Protein AF-A0A838IB48-F1 (afdb_monomer_lite)

Structure (mmCIF, N/CA/C/O backbone):
data_AF-A0A838IB48-F1
#
_entry.id   AF-A0A838IB48-F1
#
loop_
_atom_site.group_PDB
_atom_site.id
_atom_site.type_symbol
_atom_site.label_atom_id
_atom_site.label_alt_id
_atom_site.label_comp_id
_atom_site.label_asym_id
_atom_site.label_entity_id
_atom_site.label_seq_id
_atom_site.pdbx_PDB_ins_code
_atom_site.Cartn_x
_atom_site.Cartn_y
_atom_site.Cartn_z
_atom_site.occupancy
_atom_site.B_iso_or_equiv
_atom_site.auth_seq_id
_atom_site.auth_comp_id
_atom_site.auth_asym_id
_atom_site.auth_atom_id
_atom_site.pdbx_PDB_model_num
ATOM 1 N N . MET A 1 1 ? 1.972 15.910 -1.941 1.00 54.00 1 MET A N 1
ATOM 2 C CA . MET A 1 1 ? 2.576 15.110 -3.023 1.00 54.00 1 MET A CA 1
ATOM 3 C C . MET A 1 1 ? 2.654 15.831 -4.366 1.00 54.00 1 MET A C 1
ATOM 5 O O . MET A 1 1 ? 1.633 16.168 -4.960 1.00 54.00 1 MET A O 1
ATOM 9 N N . ASP A 1 2 ? 3.873 16.059 -4.865 1.00 52.66 2 ASP A N 1
ATOM 10 C CA . ASP A 1 2 ? 4.133 16.500 -6.245 1.00 52.66 2 ASP A CA 1
ATOM 11 C C . ASP A 1 2 ? 4.561 15.293 -7.092 1.00 52.66 2 ASP A C 1
ATOM 13 O O . ASP A 1 2 ? 5.701 14.836 -7.011 1.00 52.66 2 ASP A O 1
ATOM 17 N N . LEU A 1 3 ? 3.644 14.775 -7.915 1.00 49.72 3 LEU A N 1
ATOM 18 C CA . LEU A 1 3 ? 3.874 13.612 -8.783 1.00 49.72 3 LEU A CA 1
ATOM 19 C C . LEU A 1 3 ? 5.035 13.805 -9.771 1.00 49.72 3 LEU A C 1
ATOM 21 O O . LEU A 1 3 ? 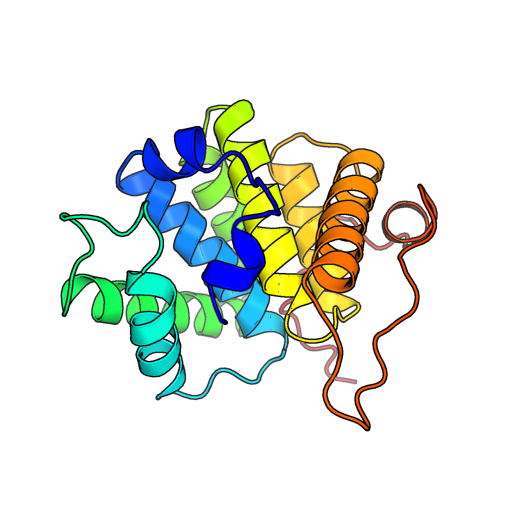5.614 12.823 -10.232 1.00 49.72 3 LEU A O 1
ATOM 25 N N . ASN A 1 4 ? 5.421 15.048 -10.086 1.00 46.03 4 ASN A N 1
ATOM 26 C CA . ASN A 1 4 ? 6.575 15.295 -10.951 1.00 46.03 4 ASN A CA 1
ATOM 27 C C . ASN A 1 4 ? 7.898 14.911 -10.277 1.00 46.03 4 ASN A C 1
ATOM 29 O O . ASN A 1 4 ? 8.831 14.528 -10.980 1.00 46.03 4 ASN A O 1
ATOM 33 N N . LYS A 1 5 ? 7.968 14.944 -8.939 1.00 50.12 5 LYS A N 1
ATOM 34 C CA . LYS A 1 5 ? 9.125 14.455 -8.167 1.00 50.12 5 LYS A CA 1
ATOM 35 C C . LYS A 1 5 ? 9.209 12.927 -8.152 1.00 50.12 5 LYS A C 1
ATOM 37 O O . LYS A 1 5 ? 10.293 12.380 -8.004 1.00 50.12 5 LYS A O 1
ATOM 42 N N . LEU A 1 6 ? 8.080 12.248 -8.367 1.00 49.59 6 LEU A N 1
ATOM 43 C CA . LEU A 1 6 ? 7.980 10.788 -8.419 1.00 49.59 6 LEU A CA 1
ATOM 44 C C . LEU A 1 6 ? 8.228 10.213 -9.822 1.00 49.59 6 LEU A C 1
ATOM 46 O O . LEU A 1 6 ? 8.334 9.006 -9.968 1.00 49.59 6 LEU A O 1
ATOM 50 N N . ARG A 1 7 ? 8.368 11.039 -10.871 1.00 47.66 7 ARG A N 1
ATOM 51 C CA . ARG A 1 7 ? 8.595 10.554 -12.249 1.00 47.66 7 ARG A CA 1
ATOM 52 C C . ARG A 1 7 ? 9.913 9.803 -12.452 1.00 47.66 7 ARG A C 1
ATOM 54 O O . ARG A 1 7 ? 9.986 9.001 -13.375 1.00 47.66 7 ARG A O 1
ATOM 61 N N . GLY A 1 8 ? 10.931 10.083 -11.635 1.00 47.16 8 GLY A N 1
ATOM 62 C CA . GLY A 1 8 ? 12.211 9.362 -11.645 1.00 47.16 8 GLY A CA 1
ATOM 63 C C . GLY A 1 8 ? 12.208 8.091 -10.792 1.00 47.16 8 GLY A C 1
ATOM 64 O O . GLY A 1 8 ? 13.187 7.352 -10.802 1.00 47.16 8 GLY A O 1
ATOM 65 N N . ILE A 1 9 ? 11.115 7.841 -10.065 1.00 58.31 9 ILE A N 1
ATOM 66 C CA . ILE A 1 9 ? 10.930 6.692 -9.186 1.00 58.31 9 ILE A CA 1
ATOM 67 C C . ILE A 1 9 ? 9.849 5.831 -9.825 1.00 58.31 9 ILE A C 1
ATOM 69 O O . ILE A 1 9 ? 8.710 6.260 -9.986 1.00 58.31 9 ILE A O 1
ATOM 73 N N . HIS A 1 10 ? 10.215 4.645 -10.291 1.00 62.84 10 HIS A N 1
ATOM 74 C CA . HIS A 1 10 ? 9.323 3.831 -11.107 1.00 62.84 10 HIS A CA 1
ATOM 75 C C . HIS A 1 10 ? 8.735 2.695 -10.261 1.00 62.84 10 HIS A C 1
ATOM 77 O O . HIS A 1 10 ? 9.363 1.643 -10.173 1.00 62.84 10 HIS A O 1
ATOM 83 N N . PRO A 1 11 ? 7.525 2.841 -9.686 1.00 66.50 11 PRO A N 1
ATOM 84 C CA . PRO A 1 11 ? 6.753 1.718 -9.158 1.00 66.50 11 PRO A CA 1
ATOM 85 C C . PRO A 1 11 ? 6.186 0.842 -10.289 1.00 66.50 11 PRO A C 1
ATOM 87 O O . PRO A 1 11 ? 5.135 0.248 -10.129 1.00 66.50 11 PRO A O 1
ATOM 90 N N . ASP A 1 12 ? 6.829 0.838 -11.460 1.00 81.31 12 ASP A N 1
ATOM 91 C CA . ASP A 1 12 ? 6.295 0.328 -12.723 1.00 81.31 12 ASP A CA 1
ATOM 92 C C . ASP A 1 12 ? 4.970 0.977 -13.119 1.00 81.31 12 ASP A C 1
ATOM 94 O O . ASP A 1 12 ? 3.932 0.333 -13.223 1.00 81.31 12 ASP A O 1
ATOM 98 N N . TRP A 1 13 ? 5.024 2.282 -13.416 1.00 79.38 13 TRP A N 1
ATOM 99 C CA . TRP A 1 13 ? 3.855 3.077 -13.813 1.00 79.38 13 TRP A CA 1
ATOM 100 C C . TRP A 1 13 ? 2.997 2.432 -14.903 1.00 79.38 13 TRP A C 1
ATOM 102 O O . TRP A 1 13 ? 1.789 2.578 -14.854 1.00 79.38 13 TRP A O 1
ATOM 112 N N . LYS A 1 14 ? 3.589 1.673 -15.833 1.00 84.75 14 LYS A N 1
ATOM 113 C CA . LYS A 1 14 ? 2.834 0.942 -16.863 1.00 84.75 14 LYS A CA 1
ATOM 114 C C . LYS A 1 14 ? 1.930 -0.152 -16.295 1.00 84.75 14 LYS A C 1
ATOM 116 O O . LYS A 1 14 ? 0.861 -0.377 -16.842 1.00 84.75 14 LYS A O 1
ATOM 121 N N . ILE A 1 15 ? 2.386 -0.846 -15.255 1.00 86.69 15 ILE A N 1
ATOM 122 C CA . ILE A 1 15 ? 1.626 -1.903 -14.579 1.00 86.69 15 ILE A CA 1
ATOM 123 C C . ILE A 1 15 ? 0.550 -1.254 -13.722 1.00 86.69 15 ILE A C 1
ATOM 125 O O . ILE A 1 15 ? -0.616 -1.603 -13.837 1.00 86.69 15 ILE A O 1
ATOM 129 N N . ILE A 1 16 ? 0.930 -0.230 -12.956 1.00 85.38 16 ILE A N 1
ATOM 130 C CA . ILE A 1 16 ? -0.001 0.574 -12.164 1.00 85.38 16 ILE A CA 1
ATOM 131 C C . ILE A 1 16 ? -1.125 1.151 -13.041 1.00 85.38 16 ILE A C 1
ATOM 133 O O . ILE A 1 16 ? -2.293 1.031 -12.703 1.00 85.38 16 ILE A O 1
ATOM 137 N N . GLU A 1 17 ? -0.791 1.734 -14.192 1.00 84.31 17 GLU A N 1
ATOM 138 C CA . GLU A 1 17 ? -1.746 2.265 -15.177 1.00 84.31 17 GLU A CA 1
ATOM 139 C C . GLU A 1 17 ? -2.684 1.212 -15.767 1.00 84.31 17 GLU A C 1
ATOM 141 O O . GLU A 1 17 ? -3.769 1.561 -16.225 1.00 84.31 17 GLU A O 1
ATOM 146 N N . ALA A 1 18 ? -2.254 -0.048 -15.786 1.00 86.81 18 ALA A N 1
ATOM 147 C CA . ALA A 1 18 ? -2.991 -1.162 -16.361 1.00 86.81 18 ALA A CA 1
ATOM 148 C C . ALA A 1 18 ? -3.819 -1.943 -15.328 1.00 86.81 18 ALA A C 1
ATOM 150 O O . ALA A 1 18 ? -4.463 -2.916 -15.721 1.00 86.81 18 ALA A O 1
ATOM 151 N N . LEU A 1 19 ? -3.809 -1.533 -14.051 1.00 86.25 19 LEU A N 1
ATOM 152 C CA . LEU A 1 19 ? -4.614 -2.171 -13.011 1.00 86.25 19 LEU A CA 1
ATOM 153 C C . LEU A 1 19 ? -6.096 -2.143 -13.389 1.00 86.25 19 LEU A C 1
ATOM 155 O O . LEU A 1 19 ? -6.633 -1.114 -13.815 1.00 86.25 19 LEU A O 1
ATOM 159 N N . ALA A 1 20 ? -6.762 -3.277 -13.197 1.00 86.31 20 ALA A N 1
ATOM 160 C CA . ALA A 1 20 ? -8.205 -3.371 -13.333 1.00 86.31 20 ALA A CA 1
ATOM 161 C C . ALA A 1 20 ? -8.913 -2.487 -12.281 1.00 86.31 20 ALA A C 1
ATOM 163 O O . ALA A 1 20 ? -8.318 -2.143 -11.259 1.00 86.31 20 ALA A O 1
ATOM 164 N N . PRO A 1 21 ? -10.196 -2.132 -12.470 1.00 84.00 21 PRO A N 1
ATOM 165 C CA . PRO A 1 21 ? -10.910 -1.248 -11.543 1.00 84.00 21 PRO A CA 1
ATOM 166 C C . PRO A 1 21 ? -10.904 -1.732 -10.084 1.00 84.00 21 PRO A C 1
ATOM 168 O O . PRO A 1 21 ? -10.654 -0.941 -9.173 1.00 84.00 21 PRO A O 1
ATOM 171 N N . ASP A 1 22 ? -11.104 -3.034 -9.865 1.00 85.38 22 ASP A N 1
ATOM 172 C CA . ASP A 1 22 ? -11.114 -3.640 -8.526 1.00 85.38 22 ASP A CA 1
ATOM 173 C C . ASP A 1 22 ? -9.704 -3.691 -7.900 1.00 85.38 22 ASP A C 1
ATOM 175 O O . ASP A 1 22 ? -9.531 -3.457 -6.698 1.00 85.38 22 ASP A O 1
ATOM 179 N N . GLU A 1 23 ? -8.674 -3.912 -8.724 1.00 88.75 23 GLU A N 1
ATOM 180 C CA . GLU A 1 23 ? -7.262 -3.856 -8.323 1.00 88.75 23 GLU A CA 1
ATOM 181 C C . GLU A 1 23 ? -6.859 -2.429 -7.935 1.00 88.75 23 GLU A C 1
ATOM 183 O O . GLU A 1 23 ? -6.234 -2.209 -6.897 1.00 88.75 23 GLU A O 1
ATOM 188 N N . ALA A 1 24 ? -7.257 -1.442 -8.740 1.00 86.12 24 ALA A N 1
ATOM 189 C CA . ALA A 1 24 ? -7.009 -0.029 -8.497 1.00 86.12 24 ALA A CA 1
ATOM 190 C C . ALA A 1 24 ? -7.688 0.441 -7.204 1.00 86.12 24 ALA A C 1
ATOM 192 O O . ALA A 1 24 ? -7.053 1.117 -6.392 1.00 86.12 24 ALA A O 1
ATOM 193 N N . ALA A 1 25 ? -8.947 0.051 -6.978 1.00 85.25 25 ALA A N 1
ATOM 194 C CA . ALA A 1 25 ? -9.670 0.320 -5.736 1.00 85.25 25 ALA A CA 1
ATOM 195 C C . ALA A 1 25 ? -8.954 -0.291 -4.518 1.00 85.25 25 ALA A C 1
ATOM 197 O O . ALA A 1 25 ? -8.731 0.387 -3.513 1.00 85.25 25 ALA A O 1
ATOM 198 N N . SER A 1 26 ? -8.513 -1.545 -4.624 1.00 89.38 26 SER A N 1
ATOM 199 C CA . SER A 1 26 ? -7.759 -2.223 -3.561 1.00 89.38 26 SER A CA 1
ATOM 200 C C . SER A 1 26 ? -6.404 -1.558 -3.295 1.00 89.38 26 SER A C 1
ATOM 202 O O . SER A 1 26 ? -6.021 -1.364 -2.140 1.00 89.38 26 SER A O 1
ATOM 204 N N . ALA A 1 27 ? -5.712 -1.113 -4.346 1.00 89.69 27 ALA A N 1
ATOM 205 C CA . ALA A 1 27 ? -4.485 -0.340 -4.221 1.00 89.69 27 ALA A CA 1
ATOM 206 C C . ALA A 1 27 ? -4.738 0.999 -3.507 1.00 89.69 27 ALA A C 1
ATOM 208 O O . ALA A 1 27 ? -4.017 1.332 -2.572 1.00 89.69 27 ALA A O 1
ATOM 209 N N . ILE A 1 28 ? -5.788 1.745 -3.869 1.00 87.94 28 ILE A N 1
ATOM 210 C CA . ILE A 1 28 ? -6.168 3.001 -3.193 1.00 87.94 28 ILE A CA 1
ATOM 211 C C . ILE A 1 28 ? -6.439 2.766 -1.706 1.00 87.94 28 ILE A C 1
ATOM 213 O O . ILE A 1 28 ? -5.967 3.539 -0.869 1.00 87.94 28 ILE A O 1
ATOM 217 N N . ASN A 1 29 ? -7.154 1.691 -1.376 1.00 89.00 29 ASN A N 1
ATOM 218 C CA . ASN A 1 29 ? -7.447 1.316 0.003 1.00 89.00 29 ASN A CA 1
ATOM 219 C C . ASN A 1 29 ? -6.169 1.074 0.811 1.00 89.00 29 ASN A C 1
ATOM 221 O O . ASN A 1 29 ? -6.051 1.580 1.927 1.00 89.00 29 ASN A O 1
ATOM 225 N N . LEU A 1 30 ? -5.186 0.373 0.236 1.00 90.31 30 LEU A N 1
ATOM 226 C CA . LEU A 1 30 ? -3.871 0.191 0.854 1.00 90.31 30 LEU A CA 1
ATOM 227 C C . LEU A 1 30 ? -3.130 1.508 1.077 1.00 90.31 30 LEU A C 1
ATOM 229 O O . LEU A 1 30 ? -2.570 1.723 2.153 1.00 90.31 30 LEU A O 1
ATOM 233 N N . LEU A 1 31 ? -3.109 2.389 0.072 1.00 88.56 31 LEU A N 1
ATOM 234 C CA . LEU A 1 31 ? -2.446 3.686 0.201 1.00 88.56 31 LEU A CA 1
ATOM 235 C C . LEU A 1 31 ? -3.093 4.506 1.320 1.00 88.56 31 LEU A C 1
ATOM 237 O O . LEU A 1 31 ? -2.387 5.082 2.148 1.00 88.56 31 LEU A O 1
ATOM 241 N N . LEU A 1 32 ? -4.429 4.530 1.376 1.00 86.25 32 LEU A N 1
ATOM 242 C CA . LEU A 1 32 ? -5.176 5.247 2.407 1.00 86.25 32 LEU A CA 1
ATOM 243 C C . LEU A 1 32 ? -4.901 4.668 3.797 1.00 86.25 32 LEU A C 1
ATOM 245 O O . LEU A 1 32 ? -4.654 5.431 4.726 1.00 86.25 32 LEU A O 1
ATOM 249 N N . ALA A 1 33 ? -4.869 3.340 3.926 1.00 86.44 33 ALA A N 1
ATOM 250 C CA . ALA A 1 33 ? -4.520 2.645 5.163 1.00 86.44 33 ALA A CA 1
ATOM 251 C C . ALA A 1 33 ? -3.124 3.052 5.670 1.00 86.44 33 ALA A C 1
ATOM 253 O O . ALA A 1 33 ? -2.953 3.369 6.848 1.00 86.44 33 ALA A O 1
ATOM 254 N N . GLY A 1 34 ? -2.144 3.126 4.765 1.00 82.88 34 GLY A N 1
ATOM 255 C CA . GLY A 1 34 ? -0.779 3.546 5.078 1.00 82.88 34 GLY A CA 1
ATOM 256 C C . GLY A 1 34 ? -0.669 4.977 5.621 1.00 82.88 34 GLY A C 1
ATOM 257 O O . GLY A 1 34 ? 0.078 5.225 6.571 1.00 82.88 34 GLY A O 1
ATOM 258 N N . VAL A 1 35 ? -1.436 5.912 5.053 1.00 79.56 35 VAL A N 1
ATOM 259 C CA . VAL A 1 35 ? -1.516 7.303 5.541 1.00 79.56 35 VAL A CA 1
ATOM 260 C C . VAL A 1 35 ? -2.300 7.376 6.859 1.00 79.56 35 VAL A C 1
ATOM 262 O O . VAL A 1 35 ? -1.920 8.092 7.786 1.00 79.56 35 VAL A O 1
ATOM 265 N N . PHE A 1 36 ? -3.369 6.586 6.988 1.00 80.00 36 PHE A N 1
ATOM 266 C CA . PHE A 1 36 ? -4.239 6.579 8.164 1.00 80.00 36 PHE A CA 1
ATOM 267 C C . PHE A 1 36 ? -3.527 6.137 9.449 1.00 80.00 36 PHE A C 1
ATOM 269 O O . PHE A 1 36 ? -3.856 6.638 10.522 1.00 80.00 36 PHE A O 1
ATOM 276 N N . LEU A 1 37 ? -2.518 5.261 9.364 1.00 74.69 37 LEU A N 1
ATOM 277 C CA . LEU A 1 37 ? -1.762 4.754 10.525 1.00 74.69 37 LEU A CA 1
ATOM 278 C C . LEU A 1 37 ? -1.120 5.833 11.400 1.00 74.69 37 LEU A C 1
ATOM 280 O O . LEU A 1 37 ? -0.886 5.608 12.590 1.00 74.69 37 LEU A O 1
ATOM 284 N N . ASN A 1 38 ? -0.870 7.014 10.840 1.00 65.19 38 ASN A N 1
ATOM 285 C CA . ASN A 1 38 ? -0.361 8.151 11.597 1.00 65.19 38 ASN A CA 1
ATOM 286 C C . ASN A 1 38 ? -1.434 8.803 12.491 1.00 65.19 38 ASN A C 1
ATOM 288 O O . ASN A 1 38 ? -1.115 9.703 13.267 1.00 65.19 38 ASN A O 1
ATOM 292 N N . GLY A 1 39 ? -2.694 8.353 12.409 1.00 55.97 39 GLY A N 1
ATOM 293 C CA . GLY A 1 39 ? -3.823 8.833 13.209 1.00 55.97 39 GLY A CA 1
ATOM 294 C C . GLY A 1 39 ? -4.222 10.275 12.898 1.00 55.97 39 GLY A C 1
ATOM 295 O O . GLY A 1 39 ? -4.875 10.919 13.716 1.00 55.97 39 GLY A O 1
ATOM 296 N N . ARG A 1 40 ? -3.774 10.807 11.753 1.00 56.75 40 ARG A N 1
ATOM 297 C CA . ARG A 1 40 ? -3.895 12.228 11.404 1.00 56.75 40 ARG A CA 1
ATOM 298 C C . ARG A 1 40 ? -4.994 12.548 10.409 1.00 56.75 40 ARG A C 1
ATOM 300 O O . ARG A 1 40 ? -5.325 13.719 10.320 1.00 56.75 40 ARG A O 1
ATOM 307 N N . LEU A 1 41 ? -5.577 11.554 9.733 1.00 64.69 41 LEU A N 1
ATOM 308 C CA . LEU A 1 41 ? -6.624 11.805 8.743 1.00 64.69 41 LEU A CA 1
ATOM 309 C C . LEU A 1 41 ? -7.898 12.322 9.425 1.00 64.69 41 LEU A C 1
ATOM 311 O O . LEU A 1 41 ? -8.684 11.569 10.009 1.00 64.69 41 LEU A O 1
ATOM 315 N N . THR A 1 42 ? -8.075 13.634 9.343 1.00 66.19 42 THR A N 1
ATOM 316 C CA . THR A 1 42 ? -9.304 14.346 9.694 1.00 66.19 42 THR A CA 1
ATOM 317 C C . THR A 1 42 ? -10.422 14.028 8.694 1.00 66.19 42 THR A C 1
ATOM 319 O O . THR A 1 42 ? -10.167 13.541 7.594 1.00 66.19 42 THR A O 1
ATOM 322 N N . GLU A 1 43 ? -11.680 14.316 9.042 1.00 66.00 43 GLU A N 1
ATOM 323 C CA . GLU A 1 43 ? -12.844 14.040 8.175 1.00 66.00 43 GLU A CA 1
ATOM 324 C C . GLU A 1 43 ? -12.753 14.740 6.796 1.00 66.00 43 GLU A C 1
ATOM 326 O O . GLU A 1 43 ? -13.282 14.247 5.800 1.00 66.00 43 GLU A O 1
ATOM 331 N N . ASP A 1 44 ? -12.020 15.856 6.712 1.00 67.06 44 ASP A N 1
ATOM 332 C CA . ASP A 1 44 ? -11.794 16.612 5.472 1.00 67.06 44 ASP A CA 1
ATOM 333 C C . ASP A 1 44 ? -10.609 16.095 4.635 1.00 67.06 44 ASP A C 1
ATOM 335 O O . ASP A 1 44 ? -10.457 16.440 3.458 1.00 67.06 44 ASP A O 1
ATOM 339 N N . GLU A 1 45 ? -9.757 15.253 5.207 1.00 70.00 45 GLU A N 1
ATOM 340 C CA . GLU A 1 45 ? -8.509 14.816 4.589 1.00 70.00 45 GLU A CA 1
ATOM 341 C C . GLU A 1 45 ? -8.684 13.887 3.378 1.00 70.00 45 GLU A C 1
ATOM 343 O O . GLU A 1 45 ? -7.963 14.078 2.393 1.00 70.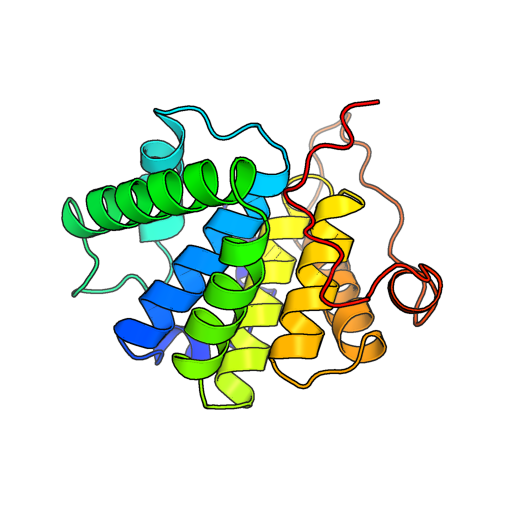00 45 GLU A O 1
ATOM 348 N N . PRO A 1 46 ? -9.691 12.986 3.329 1.00 74.38 46 PRO A N 1
ATOM 349 C CA . PRO A 1 46 ? -10.037 12.255 2.111 1.00 74.38 46 PRO A CA 1
ATOM 350 C C . PRO A 1 46 ? -10.287 13.175 0.909 1.00 74.38 46 PRO A C 1
ATOM 352 O O . PRO A 1 46 ? -9.922 12.840 -0.217 1.00 74.38 46 PRO A O 1
ATOM 355 N N . ARG A 1 47 ? -10.844 14.378 1.121 1.00 73.06 47 ARG A N 1
ATOM 356 C CA . ARG A 1 47 ? -11.065 15.360 0.045 1.00 73.06 47 ARG A CA 1
ATOM 357 C C . ARG A 1 47 ? -9.751 15.968 -0.455 1.00 73.06 47 ARG A C 1
ATOM 359 O O . ARG A 1 47 ? -9.620 16.227 -1.652 1.00 73.06 47 ARG A O 1
ATOM 366 N N . ILE A 1 48 ? -8.785 16.200 0.433 1.00 71.81 48 ILE A N 1
ATOM 367 C CA . ILE A 1 48 ? -7.451 16.719 0.086 1.00 71.81 48 ILE A CA 1
ATOM 368 C C . ILE A 1 48 ? -6.640 15.642 -0.649 1.00 71.81 48 ILE A C 1
ATOM 370 O O . ILE A 1 48 ? -6.039 15.914 -1.696 1.00 71.81 48 ILE A O 1
ATOM 374 N N . LEU A 1 49 ? -6.684 14.401 -0.154 1.00 76.75 49 LEU A N 1
ATOM 375 C CA . LEU A 1 49 ? -6.090 13.246 -0.821 1.00 76.75 49 LEU A CA 1
ATOM 376 C C . LEU A 1 49 ? -6.713 13.037 -2.200 1.00 76.75 49 LEU A C 1
ATOM 378 O O . LEU A 1 49 ? -5.975 12.888 -3.168 1.00 76.75 49 LEU A O 1
ATOM 382 N N . ALA A 1 50 ? -8.037 13.163 -2.339 1.00 75.94 50 ALA A N 1
ATOM 383 C CA . ALA A 1 50 ? -8.715 13.050 -3.628 1.00 75.94 50 ALA A CA 1
ATOM 384 C C . ALA A 1 50 ? -8.168 14.037 -4.675 1.00 75.94 50 ALA A C 1
ATOM 386 O O . ALA A 1 50 ? -7.918 13.666 -5.822 1.00 75.94 50 ALA A O 1
ATOM 387 N N . GLN A 1 51 ? -7.920 15.295 -4.295 1.00 73.62 51 GLN A N 1
ATOM 388 C CA . GLN A 1 51 ? -7.349 16.304 -5.202 1.00 73.62 51 GLN A CA 1
ATOM 389 C C . GLN A 1 51 ? -5.923 15.966 -5.650 1.00 73.62 51 GLN A C 1
ATOM 391 O O . GLN A 1 51 ? -5.506 16.337 -6.749 1.00 73.62 51 GLN A O 1
ATOM 396 N N . THR A 1 52 ? -5.179 15.263 -4.803 1.00 72.75 52 THR A N 1
ATOM 397 C CA . THR A 1 52 ? -3.780 14.914 -5.046 1.00 72.75 52 THR A CA 1
ATOM 398 C C . THR A 1 52 ? -3.663 13.607 -5.831 1.00 72.75 52 THR A C 1
ATOM 400 O O . THR A 1 52 ? -2.933 13.538 -6.819 1.00 72.75 52 THR A O 1
ATOM 403 N N . TRP A 1 53 ? -4.417 12.586 -5.427 1.00 80.25 53 TRP A N 1
ATOM 404 C CA . TRP A 1 53 ? -4.381 11.228 -5.968 1.00 80.25 53 TRP A CA 1
ATOM 405 C C . TRP A 1 53 ? -5.230 11.058 -7.224 1.00 80.25 53 TRP A C 1
ATOM 407 O O . TRP A 1 53 ? -4.947 10.170 -8.014 1.00 80.25 53 TRP A O 1
ATOM 417 N N . SER A 1 54 ? -6.182 11.955 -7.503 1.00 74.69 54 SER A N 1
ATOM 418 C CA . SER A 1 54 ? -6.890 11.992 -8.801 1.00 74.69 54 SER A CA 1
ATOM 419 C C . SER A 1 54 ? -5.963 12.203 -10.002 1.00 74.69 54 SER A C 1
ATOM 421 O O . SER A 1 54 ? -6.367 12.020 -11.146 1.00 74.69 54 SER A O 1
ATOM 423 N N . ARG A 1 55 ? -4.715 12.608 -9.752 1.00 73.62 55 ARG A N 1
ATOM 424 C CA . ARG A 1 55 ? -3.671 12.755 -10.766 1.00 73.62 55 ARG A CA 1
ATOM 425 C C . ARG A 1 55 ? -2.852 11.482 -10.970 1.00 73.62 55 ARG A C 1
ATOM 427 O O . ARG A 1 55 ? -1.986 11.471 -11.843 1.00 73.62 55 ARG A O 1
ATOM 434 N N . PHE A 1 56 ? -3.071 10.445 -10.162 1.00 75.00 56 PHE A N 1
ATOM 435 C CA . PHE A 1 56 ? -2.460 9.154 -10.413 1.00 75.00 56 PHE A CA 1
ATOM 436 C C . PHE A 1 56 ? -2.976 8.583 -11.732 1.00 75.00 56 PHE A C 1
ATOM 438 O O . PHE A 1 56 ? -4.165 8.691 -12.035 1.00 75.00 56 PHE A O 1
ATOM 445 N N . PRO A 1 57 ? -2.097 7.958 -12.522 1.00 68.62 57 PRO A N 1
ATOM 446 C CA . PRO A 1 57 ? -2.435 7.612 -13.894 1.00 68.62 57 PRO A CA 1
ATOM 447 C C . PRO A 1 57 ? -3.424 6.429 -13.979 1.00 68.62 57 PRO A C 1
ATOM 449 O O . PRO A 1 57 ? -4.146 6.301 -14.962 1.00 68.62 57 PRO A O 1
ATOM 452 N N . PHE A 1 58 ? -3.549 5.648 -12.902 1.00 72.19 58 PHE A N 1
ATOM 453 C CA . PHE A 1 58 ? -4.515 4.557 -12.740 1.00 72.19 58 PHE A CA 1
ATOM 454 C C . PHE A 1 58 ? -5.876 4.995 -12.179 1.00 72.19 58 PHE A C 1
ATOM 456 O O . PHE A 1 58 ? -6.842 4.245 -12.234 1.00 72.19 58 PHE A O 1
ATOM 463 N N . VAL A 1 59 ? -6.000 6.237 -11.701 1.00 71.44 59 VAL A N 1
ATOM 464 C CA . VAL A 1 59 ? -7.275 6.804 -11.214 1.00 71.44 59 VAL A CA 1
ATOM 465 C C . VAL A 1 59 ? -8.134 7.303 -12.399 1.00 71.44 59 VAL A C 1
ATOM 467 O O . VAL A 1 59 ? -8.944 8.221 -12.287 1.00 71.44 59 VAL A O 1
ATOM 470 N N . SER A 1 60 ? -7.964 6.715 -13.590 1.00 61.88 60 SER A N 1
ATOM 471 C CA . SER A 1 60 ? -8.549 7.231 -14.829 1.00 61.88 60 SER A CA 1
ATOM 472 C C . SER A 1 60 ? -9.923 6.628 -15.179 1.00 61.88 60 SER A C 1
ATOM 474 O O . SER A 1 60 ? -10.206 5.446 -15.014 1.00 61.88 60 SER A O 1
ATOM 476 N N . SER A 1 61 ? -10.797 7.517 -15.668 1.00 51.72 61 SER A N 1
ATOM 477 C CA . SER A 1 61 ? -12.196 7.361 -16.116 1.00 51.72 61 SER A CA 1
ATOM 478 C C . SER A 1 61 ? -13.240 6.771 -15.158 1.00 51.72 61 SER A C 1
ATOM 480 O O . SER A 1 61 ? -14.273 7.418 -14.995 1.00 51.72 61 SER A O 1
ATOM 482 N N . GLU A 1 62 ? -13.018 5.619 -14.528 1.00 52.59 62 GLU A N 1
ATOM 483 C CA . GLU A 1 62 ? -14.081 4.898 -13.798 1.00 52.59 62 GLU A CA 1
ATOM 484 C C . GLU A 1 62 ? -14.220 5.325 -12.333 1.00 52.59 62 GLU A C 1
ATOM 486 O O . GLU A 1 62 ? -15.323 5.342 -11.792 1.00 52.59 62 GLU A O 1
ATOM 491 N N . LEU A 1 63 ? -13.123 5.781 -11.726 1.00 59.38 63 LEU A N 1
ATOM 492 C CA . LEU A 1 63 ? -13.082 6.327 -10.368 1.00 59.38 63 LEU A CA 1
ATOM 493 C C . LEU A 1 63 ? -12.971 7.855 -10.371 1.00 59.38 63 LEU A C 1
ATOM 495 O O . LEU A 1 63 ? -12.375 8.420 -9.467 1.00 59.38 63 LEU A O 1
ATOM 499 N N . ASN A 1 64 ? -13.462 8.566 -11.393 1.00 57.34 64 ASN A N 1
ATOM 500 C CA . ASN A 1 64 ? -13.247 10.015 -11.477 1.00 57.34 64 ASN A CA 1
ATOM 501 C C . ASN A 1 64 ? -14.247 10.843 -10.637 1.00 57.34 64 ASN A C 1
ATOM 503 O O . ASN A 1 64 ? -15.402 10.467 -10.405 1.00 57.34 64 ASN A O 1
ATOM 507 N N . GLY A 1 65 ? -13.797 12.023 -10.202 1.00 59.03 65 GLY A N 1
ATOM 508 C CA . GLY A 1 65 ? -14.653 13.061 -9.626 1.00 59.03 65 GLY A CA 1
ATOM 509 C C . GLY A 1 65 ? -15.322 12.658 -8.310 1.00 59.03 65 GLY A C 1
ATOM 510 O O . GLY A 1 65 ? -14.653 12.335 -7.333 1.00 59.03 65 GLY A O 1
ATOM 511 N N . TYR A 1 66 ? -16.654 12.729 -8.271 1.00 59.47 66 TYR A N 1
ATOM 512 C CA . TYR A 1 66 ? -17.447 12.451 -7.068 1.00 59.47 66 TYR A CA 1
ATOM 513 C C . TYR A 1 66 ? -17.304 10.994 -6.600 1.00 59.47 66 TYR A C 1
ATOM 515 O O . TYR A 1 66 ? -17.217 10.743 -5.403 1.00 59.47 66 TYR A O 1
ATOM 523 N N . SER A 1 67 ? -17.194 10.049 -7.541 1.00 72.44 67 SER A N 1
ATOM 524 C CA . SER A 1 67 ? -17.037 8.620 -7.234 1.00 72.44 67 SER A CA 1
ATOM 525 C C . SER A 1 67 ? -15.738 8.319 -6.479 1.00 72.44 67 SER A C 1
ATOM 527 O O . SER A 1 67 ? -15.753 7.515 -5.552 1.00 72.44 67 SER A O 1
ATOM 529 N N . PHE A 1 68 ? -14.645 9.030 -6.791 1.00 78.50 68 PHE A N 1
ATOM 530 C CA . PHE A 1 68 ? -13.377 8.883 -6.075 1.00 78.50 68 PHE A CA 1
ATOM 531 C C . PHE A 1 68 ? -13.483 9.309 -4.616 1.00 78.50 68 PHE A C 1
ATOM 533 O O . PHE A 1 68 ? -12.957 8.653 -3.724 1.00 78.50 68 PHE A O 1
ATOM 540 N N . ILE A 1 69 ? -14.148 10.444 -4.383 1.00 79.38 69 ILE A N 1
ATOM 541 C CA . ILE A 1 69 ? -14.300 11.019 -3.048 1.00 79.38 69 ILE A CA 1
ATOM 542 C C . ILE A 1 69 ? -15.183 10.106 -2.199 1.00 79.38 69 ILE A C 1
ATOM 544 O O . ILE A 1 69 ? -14.830 9.825 -1.059 1.00 79.38 69 ILE A O 1
ATOM 548 N N . GLU A 1 70 ? -16.295 9.618 -2.756 1.00 81.88 70 GLU A N 1
ATOM 549 C CA . GLU A 1 70 ? -17.170 8.661 -2.070 1.00 81.88 70 GLU A CA 1
ATOM 550 C C . GLU A 1 70 ? -16.449 7.341 -1.780 1.00 81.88 70 GLU A C 1
ATOM 552 O O . GLU A 1 70 ? -16.583 6.809 -0.682 1.00 81.88 70 GLU A O 1
ATOM 557 N N . HIS A 1 71 ? -15.627 6.846 -2.712 1.00 82.50 71 HIS A N 1
ATOM 558 C CA . HIS A 1 71 ? -14.793 5.670 -2.475 1.00 82.50 71 HIS A CA 1
ATOM 559 C C . HIS A 1 71 ? -13.810 5.908 -1.323 1.00 82.50 71 HIS A C 1
ATOM 561 O O . HIS A 1 71 ? -13.827 5.165 -0.350 1.00 82.50 71 HIS A O 1
ATOM 567 N N . LEU A 1 72 ? -13.023 6.989 -1.369 1.00 81.88 72 LEU A N 1
ATOM 568 C CA . LEU A 1 72 ? -12.081 7.334 -0.298 1.00 81.88 72 LEU A CA 1
ATOM 569 C C . LEU A 1 72 ? -12.775 7.522 1.056 1.00 81.88 72 LEU A C 1
ATOM 571 O O . LEU A 1 72 ? -12.209 7.158 2.083 1.00 81.88 72 LEU A O 1
ATOM 575 N N . LYS A 1 73 ? -13.997 8.064 1.069 1.00 83.06 73 LYS A N 1
ATOM 576 C CA . LYS A 1 73 ? -14.801 8.203 2.284 1.00 83.06 73 LYS A CA 1
ATOM 577 C C . LYS A 1 73 ? -15.260 6.847 2.823 1.00 83.06 73 LYS A C 1
ATOM 579 O O . LYS A 1 73 ? -15.079 6.582 4.004 1.00 83.06 73 LYS A O 1
ATOM 584 N N . ALA A 1 74 ? -15.790 5.973 1.970 1.00 84.62 74 ALA A N 1
ATOM 585 C CA . ALA A 1 74 ? -16.185 4.624 2.373 1.00 84.62 74 ALA A CA 1
ATOM 586 C C . ALA A 1 74 ? -14.988 3.816 2.903 1.00 84.62 74 ALA A C 1
ATOM 588 O O . ALA A 1 74 ? -15.096 3.113 3.908 1.00 84.62 74 ALA A O 1
ATOM 589 N N . SER A 1 75 ? -13.826 3.961 2.266 1.00 84.31 75 SER A N 1
ATOM 590 C CA . SER A 1 75 ? -12.581 3.336 2.706 1.00 84.31 75 SER A CA 1
ATOM 591 C C . SER A 1 75 ? -12.091 3.915 4.031 1.00 84.31 75 SER A C 1
ATOM 593 O O . SER A 1 75 ? -11.658 3.158 4.893 1.00 84.31 75 SER A O 1
ATOM 595 N N . TYR A 1 76 ? -12.217 5.228 4.242 1.00 83.69 76 TYR A N 1
ATOM 596 C CA . TYR A 1 76 ? -11.946 5.859 5.534 1.00 83.69 76 TYR A CA 1
ATOM 597 C C . TYR A 1 76 ? -12.850 5.304 6.640 1.00 83.69 76 TYR A C 1
ATOM 599 O O . TYR A 1 76 ? -12.345 4.889 7.679 1.00 83.69 76 TYR A O 1
ATOM 607 N N . ASP A 1 77 ? -14.162 5.219 6.406 1.00 83.31 77 ASP A N 1
ATOM 608 C CA . ASP A 1 77 ? -15.115 4.681 7.384 1.00 83.31 77 ASP A CA 1
ATOM 609 C C . ASP A 1 77 ? -14.779 3.222 7.750 1.00 83.31 77 ASP A C 1
ATOM 611 O O . ASP A 1 77 ? -14.818 2.844 8.924 1.00 83.31 77 ASP A O 1
ATOM 615 N N . ARG A 1 78 ? -14.364 2.412 6.762 1.00 81.88 78 ARG A N 1
ATOM 616 C CA . ARG A 1 78 ? -13.870 1.042 6.984 1.00 81.88 78 ARG A CA 1
ATOM 617 C C . ARG A 1 78 ? -12.589 1.025 7.827 1.00 81.88 78 ARG A C 1
ATOM 619 O O . ARG A 1 78 ? -12.495 0.233 8.760 1.00 81.88 78 ARG A O 1
ATOM 626 N N . LEU A 1 79 ? -11.630 1.911 7.558 1.00 81.06 79 LEU A N 1
ATOM 627 C CA . LEU A 1 79 ? -10.386 2.015 8.335 1.00 81.06 79 LEU A CA 1
ATOM 628 C C . LEU A 1 79 ? -10.632 2.474 9.780 1.00 81.06 79 LEU A C 1
ATOM 630 O O . LEU A 1 79 ? -9.998 1.970 10.706 1.00 81.06 79 LEU A O 1
ATOM 634 N N . VAL A 1 80 ? -11.585 3.382 10.000 1.00 79.25 80 VAL A N 1
ATOM 635 C CA . VAL A 1 80 ? -12.011 3.787 11.348 1.00 79.25 80 VAL A CA 1
ATOM 636 C C . VAL A 1 80 ? -12.645 2.611 12.095 1.00 79.25 80 VAL A C 1
ATOM 638 O O . VAL A 1 80 ? -12.358 2.412 13.276 1.00 79.25 80 VAL A O 1
ATOM 641 N N . ALA A 1 81 ? -13.462 1.794 11.423 1.00 76.94 81 ALA A N 1
ATOM 642 C CA . ALA A 1 81 ? -14.018 0.580 12.023 1.00 76.94 81 ALA A CA 1
ATOM 643 C C . ALA A 1 81 ? -12.917 -0.422 12.423 1.00 76.94 81 ALA A C 1
ATOM 645 O O . ALA A 1 81 ? -12.968 -0.970 13.524 1.00 76.94 81 ALA A O 1
ATOM 646 N N . MET A 1 82 ? -11.872 -0.573 11.602 1.00 76.81 82 MET A N 1
ATOM 647 C CA . MET A 1 82 ? -10.708 -1.426 11.892 1.00 76.81 82 MET A CA 1
ATOM 648 C C . MET A 1 82 ? -9.889 -0.978 13.115 1.00 76.81 82 MET A C 1
ATOM 650 O O . MET A 1 82 ? -9.222 -1.807 13.732 1.00 76.81 82 MET A O 1
ATOM 654 N N . LEU A 1 83 ? -9.941 0.303 13.511 1.00 71.06 83 LEU A N 1
ATOM 655 C CA . LEU A 1 83 ? -9.359 0.749 14.791 1.00 71.06 83 LEU A CA 1
ATOM 656 C C . LEU A 1 83 ? -10.091 0.151 15.997 1.00 71.06 83 LEU A C 1
ATOM 658 O O . LEU A 1 83 ? -9.497 -0.013 17.060 1.00 71.06 83 LEU A O 1
ATOM 662 N N . SER A 1 84 ? -11.391 -0.105 15.847 1.00 69.19 84 SER A N 1
ATOM 663 C CA . SER A 1 84 ? -12.260 -0.576 16.929 1.00 69.19 84 SER A CA 1
ATOM 664 C C . SER A 1 84 ? -12.325 -2.102 17.010 1.00 69.19 84 SER A C 1
ATOM 666 O O . SER A 1 84 ? -12.686 -2.634 18.057 1.00 69.19 84 SER A O 1
ATOM 668 N N . ASP A 1 85 ? -11.981 -2.794 15.922 1.00 73.38 85 ASP A N 1
ATOM 669 C CA . ASP A 1 85 ? -12.077 -4.245 15.790 1.00 73.38 85 ASP A CA 1
ATOM 670 C C . ASP A 1 85 ? -10.860 -4.810 15.031 1.00 73.38 85 ASP A C 1
ATOM 672 O O . ASP A 1 85 ? -10.801 -4.739 13.797 1.00 73.38 85 ASP A O 1
ATOM 676 N N . PRO A 1 86 ? -9.867 -5.357 15.756 1.00 67.00 86 PRO A N 1
ATOM 677 C CA . PRO A 1 86 ? -8.636 -5.841 15.152 1.00 67.00 86 PRO A CA 1
ATOM 678 C C . PRO A 1 86 ? -8.793 -6.996 14.161 1.00 67.00 86 PRO A C 1
ATOM 680 O O . PRO A 1 86 ? -7.968 -7.097 13.254 1.00 67.00 86 PRO A O 1
ATOM 683 N N . ASP A 1 87 ? -9.846 -7.810 14.275 1.00 73.62 87 ASP A N 1
ATOM 684 C CA . ASP A 1 87 ? -10.085 -8.947 13.375 1.00 73.62 87 ASP A CA 1
ATOM 685 C C . ASP A 1 87 ? -10.441 -8.473 11.950 1.00 73.62 87 ASP A C 1
ATOM 687 O O . ASP A 1 87 ? -10.234 -9.181 10.963 1.00 73.62 87 ASP A O 1
ATOM 691 N N . GLN A 1 88 ? -10.904 -7.225 11.804 1.00 80.75 88 GLN A N 1
ATOM 692 C CA . GLN A 1 88 ? -11.183 -6.625 10.495 1.00 80.75 88 GLN A CA 1
ATOM 693 C C . GLN A 1 88 ? -9.913 -6.281 9.709 1.00 80.75 88 GLN A C 1
ATOM 695 O O . GLN A 1 88 ? -9.990 -6.077 8.497 1.00 80.75 88 GLN A O 1
ATOM 700 N N . PHE A 1 89 ? -8.748 -6.226 10.363 1.00 80.50 89 PHE A N 1
ATOM 701 C CA . PHE A 1 89 ? -7.478 -5.984 9.683 1.00 80.50 89 PHE A CA 1
ATOM 702 C C . PHE A 1 89 ? -7.015 -7.189 8.865 1.00 80.50 89 PHE A C 1
ATOM 704 O O . PHE A 1 89 ? -6.599 -7.008 7.723 1.00 80.50 89 PHE A O 1
ATOM 711 N N . GLU A 1 90 ? -7.154 -8.407 9.391 1.00 80.69 90 GLU A N 1
ATOM 712 C CA . GLU A 1 90 ? -6.840 -9.618 8.623 1.00 80.69 90 GLU A CA 1
ATOM 713 C C . GLU A 1 90 ? -7.771 -9.741 7.407 1.00 80.69 90 GLU A C 1
ATOM 715 O O . GLU A 1 90 ? -7.304 -9.935 6.289 1.00 80.69 90 GLU A O 1
ATOM 720 N N . ALA A 1 91 ? -9.073 -9.497 7.593 1.00 84.69 91 ALA A N 1
ATOM 721 C CA . ALA A 1 91 ? -10.040 -9.485 6.492 1.00 84.69 91 ALA A CA 1
ATOM 722 C C . ALA A 1 91 ? -9.765 -8.381 5.452 1.00 84.69 91 ALA A C 1
ATOM 724 O O . ALA A 1 91 ? -10.075 -8.542 4.275 1.00 84.69 91 ALA A O 1
ATOM 725 N N . PHE A 1 92 ? -9.209 -7.241 5.868 1.00 87.31 92 PHE A N 1
ATOM 726 C CA . PHE A 1 92 ? -8.778 -6.185 4.952 1.00 87.31 92 PHE A CA 1
ATOM 727 C C . PHE A 1 92 ? -7.566 -6.611 4.118 1.00 87.31 92 PHE A C 1
ATOM 729 O O . PHE A 1 92 ? -7.551 -6.371 2.912 1.00 87.31 92 PHE A O 1
ATOM 736 N N . LEU A 1 93 ? -6.566 -7.237 4.743 1.00 86.62 93 LEU A N 1
ATOM 737 C CA . LEU A 1 93 ? -5.383 -7.728 4.040 1.00 86.62 93 LEU A CA 1
ATOM 738 C C . LEU A 1 93 ? -5.738 -8.825 3.026 1.00 86.62 93 LEU A C 1
ATOM 740 O O . LEU A 1 93 ? -5.291 -8.739 1.883 1.00 86.62 93 LEU A O 1
ATOM 744 N N . ASP A 1 94 ? -6.595 -9.772 3.414 1.00 87.25 94 ASP A N 1
ATOM 745 C CA . ASP A 1 94 ? -7.083 -10.858 2.549 1.00 87.25 94 ASP A CA 1
ATOM 746 C C . ASP A 1 94 ? -7.892 -10.333 1.348 1.00 87.25 94 ASP A C 1
ATOM 748 O O . ASP A 1 94 ? -7.693 -10.758 0.209 1.00 87.25 94 ASP A O 1
ATOM 752 N N . ASP A 1 95 ? -8.766 -9.345 1.573 1.00 87.75 95 ASP A N 1
ATOM 753 C CA . ASP A 1 95 ? -9.545 -8.689 0.512 1.00 87.75 95 ASP A CA 1
ATOM 754 C C . ASP A 1 95 ? -8.621 -8.029 -0.523 1.00 87.75 95 ASP A C 1
ATOM 756 O O . ASP A 1 95 ? -8.741 -8.247 -1.729 1.00 87.75 95 ASP A O 1
ATOM 760 N N . VAL A 1 96 ? -7.623 -7.278 -0.057 1.00 87.38 96 VAL A N 1
ATOM 761 C CA . VAL A 1 96 ? -6.649 -6.634 -0.942 1.00 87.38 96 VAL A CA 1
ATOM 762 C C . VAL A 1 96 ? -5.799 -7.662 -1.700 1.00 87.38 96 VAL A C 1
ATOM 764 O O . VAL A 1 96 ? -5.569 -7.491 -2.899 1.00 87.38 96 VAL A O 1
ATOM 767 N N . SER A 1 97 ? -5.308 -8.707 -1.030 1.00 88.06 97 SER A N 1
ATOM 768 C CA . SER A 1 97 ? -4.421 -9.707 -1.639 1.00 88.06 97 SER A CA 1
ATOM 769 C C . SER A 1 97 ? -5.149 -10.585 -2.658 1.00 88.06 97 SER A C 1
ATOM 771 O O . SER A 1 97 ? -4.572 -10.943 -3.693 1.00 88.06 97 SER A O 1
ATOM 773 N N . THR A 1 98 ? -6.432 -10.856 -2.414 1.00 90.00 98 THR A N 1
ATOM 774 C CA . THR A 1 98 ? -7.331 -11.563 -3.332 1.00 90.00 98 THR A CA 1
ATOM 775 C C . THR A 1 98 ? -7.639 -10.733 -4.575 1.00 90.00 98 THR A C 1
ATOM 777 O O . THR A 1 98 ? -7.632 -11.270 -5.685 1.00 90.00 98 THR A O 1
ATOM 780 N N . ASN A 1 99 ? -7.873 -9.428 -4.415 1.00 90.75 99 ASN A N 1
ATOM 781 C CA . ASN A 1 99 ? -8.241 -8.550 -5.526 1.00 90.75 99 ASN A CA 1
ATOM 782 C C . ASN A 1 99 ? -7.070 -8.200 -6.448 1.00 90.75 99 ASN A C 1
ATOM 784 O O . ASN A 1 99 ? -7.317 -7.792 -7.575 1.00 90.75 99 ASN A O 1
ATOM 788 N N . ILE A 1 100 ? -5.819 -8.370 -6.005 1.00 91.25 100 ILE A N 1
ATOM 789 C CA . ILE A 1 100 ? -4.613 -8.136 -6.813 1.00 91.25 100 ILE A CA 1
ATOM 790 C C . ILE A 1 100 ? -3.866 -9.469 -6.956 1.00 91.25 100 ILE A C 1
ATOM 792 O O . ILE A 1 100 ? -2.918 -9.711 -6.214 1.00 91.25 100 ILE A O 1
ATOM 796 N N . PRO A 1 101 ? -4.288 -10.383 -7.847 1.00 87.88 101 PRO A N 1
ATOM 797 C CA . PRO A 1 101 ? -3.743 -11.742 -7.901 1.00 87.88 101 PRO A CA 1
ATOM 798 C C . PRO A 1 101 ? -2.376 -11.838 -8.595 1.00 87.88 101 PRO A C 1
ATOM 800 O O . PRO A 1 101 ? -1.637 -12.793 -8.356 1.00 87.88 101 PRO A O 1
ATOM 803 N N . ASP A 1 102 ? -2.052 -10.886 -9.470 1.00 93.25 102 ASP A N 1
ATOM 804 C CA . ASP A 1 102 ? -0.819 -10.885 -10.255 1.00 93.25 102 ASP A CA 1
ATOM 805 C C . ASP A 1 102 ? 0.390 -10.414 -9.428 1.00 93.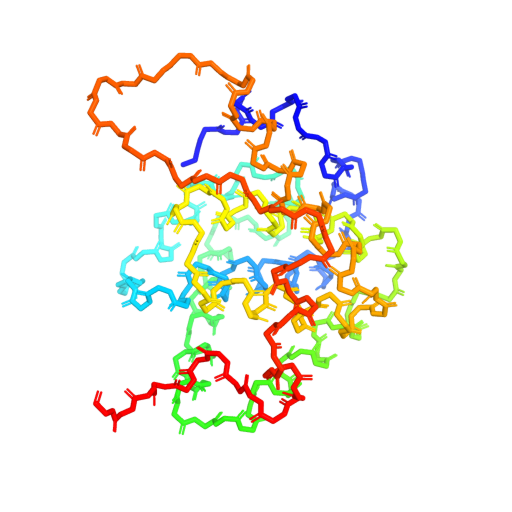25 102 ASP A C 1
ATOM 807 O O . ASP A 1 102 ? 0.336 -9.400 -8.730 1.00 93.25 102 ASP A O 1
ATOM 811 N N . GLU A 1 103 ? 1.497 -11.158 -9.499 1.00 93.25 103 GLU A N 1
ATOM 812 C CA . GLU A 1 103 ? 2.703 -10.887 -8.706 1.00 93.25 103 GLU A CA 1
ATOM 813 C C . GLU A 1 103 ? 3.368 -9.560 -9.099 1.00 93.25 103 GLU A C 1
ATOM 815 O O . GLU A 1 103 ? 3.783 -8.792 -8.225 1.00 93.25 103 GLU A O 1
ATOM 820 N N . ASP A 1 104 ? 3.422 -9.251 -10.398 1.00 91.19 104 ASP A N 1
ATOM 821 C CA . ASP A 1 104 ? 4.018 -8.008 -10.883 1.00 91.19 104 ASP A CA 1
ATOM 822 C C . ASP A 1 104 ? 3.165 -6.798 -10.455 1.00 91.19 104 ASP A C 1
ATOM 824 O O . ASP A 1 104 ? 3.707 -5.776 -10.020 1.00 91.19 104 ASP A O 1
ATOM 828 N N . ALA A 1 105 ? 1.833 -6.926 -10.484 1.00 91.19 105 ALA A N 1
ATOM 829 C CA . ALA A 1 105 ? 0.902 -5.930 -9.953 1.00 91.19 105 ALA A CA 1
ATOM 830 C C . ALA A 1 105 ? 1.065 -5.726 -8.438 1.00 91.19 105 ALA A C 1
ATOM 832 O O . ALA A 1 105 ? 1.169 -4.585 -7.978 1.00 91.19 105 ALA A O 1
ATOM 833 N N . ARG A 1 106 ? 1.166 -6.806 -7.653 1.00 93.38 106 ARG A N 1
ATOM 834 C CA . ARG A 1 106 ? 1.433 -6.741 -6.203 1.00 93.38 106 ARG A CA 1
ATOM 835 C C . ARG A 1 106 ? 2.733 -6.001 -5.899 1.00 93.38 106 ARG A C 1
ATOM 837 O O . ARG A 1 106 ? 2.766 -5.131 -5.026 1.00 93.38 106 ARG A O 1
ATOM 844 N N . LEU A 1 107 ? 3.800 -6.310 -6.634 1.00 91.38 107 LEU A N 1
ATOM 845 C CA . LEU A 1 107 ? 5.103 -5.671 -6.463 1.00 91.38 107 LEU A CA 1
ATOM 846 C C . LEU A 1 107 ? 5.067 -4.182 -6.839 1.00 91.38 107 LEU A C 1
ATOM 848 O O . LEU A 1 107 ? 5.634 -3.347 -6.128 1.00 91.38 107 LEU A O 1
ATOM 852 N N . ALA A 1 108 ? 4.380 -3.839 -7.929 1.00 89.75 108 ALA A N 1
ATOM 853 C CA . ALA A 1 108 ? 4.163 -2.460 -8.355 1.00 89.75 108 ALA A CA 1
ATOM 854 C C . ALA A 1 108 ? 3.382 -1.660 -7.294 1.00 89.75 108 ALA A C 1
ATOM 856 O O . ALA A 1 108 ? 3.782 -0.555 -6.914 1.00 89.75 108 ALA A O 1
ATOM 857 N N . VAL A 1 109 ? 2.311 -2.240 -6.742 1.00 91.12 109 VAL A N 1
ATOM 858 C CA . VAL A 1 109 ? 1.500 -1.624 -5.679 1.00 91.12 109 VAL A CA 1
ATOM 859 C C . VAL A 1 109 ? 2.304 -1.452 -4.389 1.00 91.12 109 VAL A C 1
ATOM 861 O O . VAL A 1 109 ? 2.237 -0.386 -3.778 1.00 91.12 109 VAL A O 1
ATOM 864 N N . LEU A 1 110 ? 3.144 -2.419 -4.007 1.00 91.88 110 LEU A N 1
ATOM 865 C CA . LEU A 1 110 ? 4.070 -2.260 -2.877 1.00 91.88 110 LEU A CA 1
ATOM 866 C C . LEU A 1 110 ? 5.086 -1.141 -3.112 1.00 91.88 110 LEU A C 1
ATOM 868 O O . LEU A 1 110 ? 5.351 -0.350 -2.209 1.00 91.88 110 LEU A O 1
ATOM 872 N N . ARG A 1 111 ? 5.641 -1.020 -4.322 1.00 89.25 111 ARG A N 1
ATOM 873 C CA . ARG A 1 111 ? 6.522 0.108 -4.666 1.00 89.25 111 ARG A CA 1
ATOM 874 C C . ARG A 1 111 ? 5.793 1.440 -4.515 1.00 89.25 111 ARG A C 1
ATOM 876 O O . ARG A 1 111 ? 6.358 2.375 -3.953 1.00 89.25 111 ARG A O 1
ATOM 883 N N . LEU A 1 112 ? 4.544 1.524 -4.970 1.00 87.81 112 LEU A N 1
ATOM 884 C CA . LEU A 1 112 ? 3.723 2.725 -4.828 1.00 87.81 112 LEU A CA 1
ATOM 885 C C . LEU A 1 112 ? 3.428 3.046 -3.355 1.00 87.81 112 LEU A C 1
ATOM 887 O O . LEU A 1 112 ? 3.592 4.191 -2.935 1.00 87.81 112 LEU A O 1
ATOM 891 N N . LEU A 1 113 ? 3.071 2.040 -2.554 1.00 88.81 113 LEU A N 1
ATOM 892 C CA . LEU A 1 113 ? 2.846 2.190 -1.118 1.00 88.81 113 LEU A CA 1
ATOM 893 C C . LEU A 1 113 ? 4.108 2.686 -0.402 1.00 88.81 113 LEU A C 1
ATOM 895 O O . LEU A 1 113 ? 4.036 3.634 0.3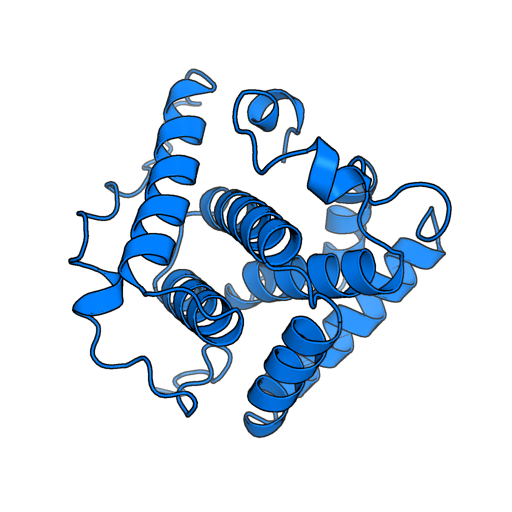76 1.00 88.81 113 LEU A O 1
ATOM 899 N N . ALA A 1 114 ? 5.277 2.124 -0.716 1.00 87.00 114 ALA A N 1
ATOM 900 C CA . ALA A 1 114 ? 6.551 2.574 -0.158 1.00 87.00 114 ALA A CA 1
ATOM 901 C C . ALA A 1 114 ? 6.828 4.058 -0.453 1.00 87.00 114 ALA A C 1
ATOM 903 O O . ALA A 1 114 ? 7.405 4.753 0.386 1.00 87.00 114 ALA A O 1
ATOM 904 N N . LEU A 1 115 ? 6.416 4.562 -1.622 1.00 81.19 115 LEU A N 1
ATOM 905 C CA . LEU A 1 115 ? 6.561 5.977 -1.972 1.00 81.19 115 LEU A CA 1
ATOM 906 C C . LEU A 1 115 ? 5.630 6.877 -1.164 1.00 81.19 115 LEU A C 1
ATOM 908 O O . LEU A 1 115 ? 6.058 7.940 -0.721 1.00 81.19 115 LEU A O 1
ATOM 912 N N . VAL A 1 116 ? 4.383 6.456 -0.957 1.00 80.88 116 VAL A N 1
ATOM 913 C CA . VAL A 1 116 ? 3.428 7.209 -0.134 1.00 80.88 116 VAL A CA 1
ATOM 914 C C . VAL A 1 116 ? 3.906 7.265 1.318 1.00 80.88 116 VAL A C 1
ATOM 916 O O . VAL A 1 116 ? 3.973 8.341 1.903 1.00 80.88 116 VAL A O 1
ATOM 919 N N . LEU A 1 117 ? 4.341 6.134 1.879 1.00 80.44 117 LEU A N 1
ATOM 920 C CA . LEU A 1 117 ? 4.801 6.064 3.270 1.00 80.44 117 LEU A CA 1
ATOM 921 C C . LEU A 1 117 ? 6.095 6.855 3.532 1.00 80.44 117 LEU A C 1
ATOM 923 O O . LEU A 1 117 ? 6.306 7.343 4.639 1.00 80.44 117 LEU A O 1
ATOM 927 N N . ASN A 1 118 ? 6.972 6.999 2.534 1.00 73.19 118 ASN A N 1
ATOM 928 C CA . ASN A 1 118 ? 8.201 7.789 2.674 1.00 73.19 118 ASN A CA 1
ATOM 929 C C . ASN A 1 118 ? 7.978 9.310 2.586 1.00 73.19 118 ASN A C 1
ATOM 931 O O . ASN A 1 118 ? 8.894 10.058 2.927 1.00 73.19 118 ASN A O 1
ATOM 935 N N . GLU A 1 119 ? 6.810 9.784 2.137 1.00 67.94 119 GLU A N 1
ATOM 936 C CA . GLU A 1 119 ? 6.527 11.225 2.069 1.00 67.94 119 GLU A CA 1
ATOM 937 C C . GLU A 1 119 ? 6.331 11.843 3.465 1.00 67.94 119 GLU A C 1
ATOM 939 O O . GLU A 1 119 ? 6.710 12.992 3.682 1.00 67.94 119 GLU A O 1
ATOM 944 N N . GLU A 1 120 ? 5.798 11.076 4.420 1.00 59.97 120 GLU A N 1
ATOM 945 C CA . GLU A 1 120 ? 5.378 11.563 5.743 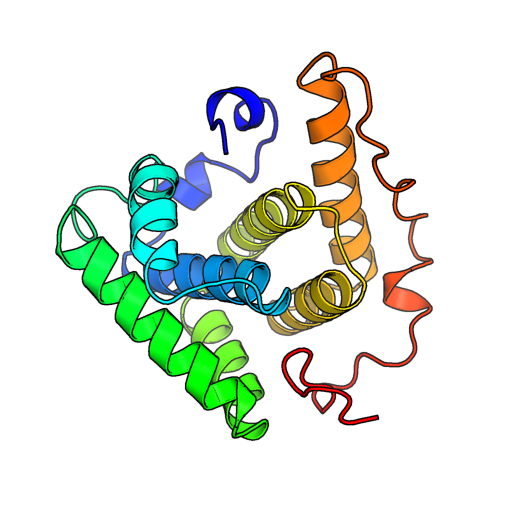1.00 59.97 120 GLU A CA 1
ATOM 946 C C . GLU A 1 120 ? 6.291 11.129 6.902 1.00 59.97 120 GLU A C 1
ATOM 948 O O . GLU A 1 120 ? 5.810 10.885 8.003 1.00 59.97 120 GLU A O 1
ATOM 953 N N . ASP A 1 121 ? 7.604 11.033 6.669 1.00 63.22 121 ASP A N 1
ATOM 954 C CA . ASP A 1 121 ? 8.579 10.518 7.644 1.00 63.22 121 ASP A CA 1
ATOM 955 C C . ASP A 1 121 ? 8.195 9.132 8.196 1.00 63.22 121 ASP A C 1
ATOM 957 O O . ASP A 1 121 ? 7.591 8.991 9.253 1.00 63.22 121 ASP A O 1
ATOM 961 N N . LEU A 1 122 ? 8.638 8.085 7.502 1.00 66.19 122 LEU A N 1
ATOM 962 C CA . LEU A 1 122 ? 8.321 6.687 7.795 1.00 66.19 122 LEU A CA 1
ATOM 963 C C . LEU A 1 122 ? 8.454 6.305 9.290 1.00 66.19 122 LEU A C 1
ATOM 965 O O . LEU A 1 122 ? 9.561 6.134 9.813 1.00 66.19 122 LEU A O 1
ATOM 969 N N . HIS A 1 123 ? 7.322 6.112 9.970 1.00 71.75 123 HIS A N 1
ATOM 970 C CA . HIS A 1 123 ? 7.253 5.705 11.379 1.00 71.75 123 HIS A CA 1
ATOM 971 C C . HIS A 1 123 ? 7.215 4.177 11.550 1.00 71.75 123 HIS A C 1
ATOM 973 O O . HIS A 1 123 ? 6.874 3.444 10.624 1.00 71.75 123 HIS A O 1
ATOM 979 N N . THR A 1 124 ? 7.514 3.671 12.756 1.00 74.19 124 THR A N 1
ATOM 980 C CA . THR A 1 124 ? 7.549 2.221 13.044 1.00 74.19 124 THR A CA 1
ATOM 981 C C . THR A 1 124 ? 6.252 1.507 12.652 1.00 74.19 124 THR A C 1
ATOM 983 O O . THR A 1 124 ? 6.313 0.470 12.009 1.00 74.19 124 THR A O 1
ATOM 986 N N . ARG A 1 125 ? 5.075 2.093 12.922 1.00 76.94 125 ARG A N 1
ATOM 987 C CA . ARG A 1 125 ? 3.780 1.483 12.550 1.00 76.94 125 ARG A CA 1
ATOM 988 C C . ARG A 1 125 ? 3.585 1.349 11.040 1.00 76.94 125 ARG A C 1
ATOM 990 O O . ARG A 1 125 ? 2.995 0.380 10.581 1.00 76.94 125 ARG A O 1
ATOM 997 N N . GLN A 1 126 ? 4.089 2.307 10.266 1.00 81.69 126 GLN A N 1
ATOM 998 C CA . GLN A 1 126 ? 4.033 2.258 8.805 1.00 81.69 126 GLN A CA 1
ATOM 999 C C . GLN A 1 126 ? 5.001 1.210 8.246 1.00 81.69 126 GLN A C 1
ATOM 1001 O O . GLN A 1 126 ? 4.681 0.552 7.263 1.00 81.69 126 GLN A O 1
ATOM 1006 N N . GLN A 1 127 ? 6.157 1.022 8.891 1.00 81.00 127 GLN A N 1
ATOM 1007 C CA . GLN A 1 127 ? 7.087 -0.068 8.573 1.00 81.00 127 GLN A CA 1
ATOM 1008 C C . GLN A 1 127 ? 6.457 -1.427 8.883 1.00 81.00 127 GLN A C 1
ATOM 1010 O O . GLN A 1 127 ? 6.509 -2.322 8.043 1.00 81.00 127 GLN A O 1
ATOM 1015 N N . ASP A 1 128 ? 5.809 -1.551 10.044 1.00 81.69 128 ASP A N 1
ATOM 1016 C CA . ASP A 1 128 ? 5.116 -2.771 10.453 1.00 81.69 128 ASP A CA 1
ATOM 1017 C C . ASP A 1 128 ? 3.982 -3.113 9.473 1.00 81.69 128 ASP A C 1
ATOM 1019 O O . ASP A 1 128 ? 3.897 -4.228 8.962 1.00 81.69 128 ASP A O 1
ATOM 1023 N N . PHE A 1 129 ? 3.163 -2.125 9.111 1.00 85.94 129 PHE A N 1
ATOM 1024 C CA . PHE A 1 129 ? 2.134 -2.289 8.087 1.00 85.94 129 PHE A CA 1
ATOM 1025 C C . PHE A 1 129 ? 2.711 -2.691 6.731 1.00 85.94 129 PHE A C 1
ATOM 1027 O O . PHE A 1 129 ? 2.235 -3.645 6.122 1.00 85.94 129 PHE A O 1
ATOM 1034 N N . PHE A 1 130 ? 3.764 -2.015 6.269 1.00 88.62 130 PHE A N 1
ATOM 1035 C CA . PHE A 1 130 ? 4.396 -2.336 4.994 1.00 88.62 130 PHE A CA 1
ATOM 1036 C C . PHE A 1 130 ? 4.952 -3.766 4.964 1.00 88.62 130 PHE A C 1
ATOM 1038 O O . PHE A 1 130 ? 4.803 -4.468 3.962 1.00 88.62 130 PHE A O 1
ATOM 1045 N N . GLY A 1 131 ? 5.565 -4.213 6.064 1.00 87.75 131 GLY A N 1
ATOM 1046 C CA . GLY A 1 131 ? 6.048 -5.583 6.216 1.00 87.75 131 GLY A CA 1
ATOM 1047 C C . GLY A 1 131 ? 4.914 -6.607 6.176 1.00 87.75 131 GLY A C 1
ATOM 1048 O O . GLY A 1 131 ? 5.032 -7.603 5.468 1.00 87.75 131 GLY A O 1
ATOM 1049 N N . LEU A 1 132 ? 3.796 -6.343 6.862 1.00 87.62 132 LEU A N 1
ATOM 1050 C CA . LEU A 1 132 ? 2.619 -7.221 6.853 1.00 87.62 132 LEU A CA 1
ATOM 1051 C C . LEU A 1 132 ? 1.988 -7.329 5.459 1.00 87.62 132 LEU A C 1
ATOM 1053 O O . LEU A 1 132 ? 1.759 -8.440 4.992 1.00 87.62 132 LEU A O 1
ATOM 1057 N N . VAL A 1 133 ? 1.790 -6.206 4.760 1.00 91.19 133 VAL A N 1
ATOM 1058 C CA . VAL A 1 133 ? 1.277 -6.212 3.375 1.00 91.19 133 VAL A CA 1
ATOM 1059 C C . VAL A 1 133 ? 2.239 -6.951 2.439 1.00 91.19 133 VAL A C 1
ATOM 1061 O O . VAL A 1 133 ? 1.804 -7.694 1.565 1.00 91.19 133 VAL A O 1
ATOM 1064 N N . SER A 1 134 ? 3.554 -6.795 2.632 1.00 90.62 134 SER A N 1
ATOM 1065 C CA . SER A 1 134 ? 4.554 -7.499 1.818 1.00 90.62 134 SER A CA 1
ATOM 1066 C C . SER A 1 134 ? 4.475 -9.015 1.995 1.00 90.62 134 SER A C 1
ATOM 1068 O O . SER A 1 134 ? 4.478 -9.737 0.999 1.00 90.62 134 SER A O 1
ATOM 1070 N N . LEU A 1 135 ? 4.361 -9.487 3.242 1.00 90.06 135 LEU A N 1
ATOM 1071 C CA . LEU A 1 135 ? 4.197 -10.909 3.553 1.00 90.06 135 LEU A CA 1
ATOM 1072 C C . LEU A 1 135 ? 2.892 -11.466 2.982 1.00 90.06 135 LEU A C 1
ATOM 1074 O O . LEU A 1 135 ? 2.904 -12.543 2.391 1.00 90.06 135 LEU A O 1
ATOM 1078 N N . GLU A 1 136 ? 1.797 -10.718 3.112 1.00 90.81 136 GLU A N 1
ATOM 1079 C CA . GLU A 1 136 ? 0.489 -11.085 2.566 1.00 90.81 136 GLU A CA 1
ATOM 1080 C C . GLU A 1 136 ? 0.530 -11.227 1.035 1.00 90.81 136 GLU A C 1
ATOM 1082 O O . GLU A 1 136 ? -0.046 -12.143 0.452 1.00 90.81 136 GLU A O 1
ATOM 1087 N N . PHE A 1 137 ? 1.288 -10.365 0.359 1.00 92.19 137 PHE A N 1
ATOM 1088 C CA . PHE A 1 137 ? 1.498 -10.461 -1.085 1.00 92.19 137 PHE A CA 1
ATOM 1089 C C . PHE A 1 137 ? 2.439 -11.604 -1.497 1.00 92.19 137 PHE A C 1
ATOM 1091 O O . PHE A 1 137 ? 2.539 -11.900 -2.690 1.00 92.19 137 PHE A O 1
ATOM 1098 N N . GLY A 1 138 ? 3.076 -12.274 -0.530 1.00 90.38 138 GLY A N 1
ATOM 1099 C CA . GLY A 1 138 ? 3.984 -13.400 -0.738 1.00 90.38 138 GLY A CA 1
ATOM 1100 C C . GLY A 1 138 ? 5.466 -13.022 -0.821 1.00 90.38 138 GLY A C 1
ATOM 1101 O O . GLY A 1 138 ? 6.283 -13.872 -1.174 1.00 90.38 138 GLY A O 1
ATOM 1102 N N . PHE A 1 139 ? 5.837 -11.781 -0.497 1.00 90.31 139 PHE A N 1
ATOM 1103 C CA . PHE A 1 139 ? 7.224 -11.314 -0.522 1.00 90.31 139 PHE A CA 1
ATOM 1104 C C . PHE A 1 139 ? 7.885 -11.405 0.854 1.00 90.31 139 PHE A C 1
ATOM 1106 O O . PHE A 1 139 ? 7.253 -11.216 1.892 1.00 90.31 139 PHE A O 1
ATOM 1113 N N . ASP A 1 140 ? 9.194 -11.654 0.871 1.00 88.06 140 ASP A N 1
ATOM 1114 C CA . ASP A 1 140 ? 9.966 -11.662 2.111 1.00 88.06 140 ASP A CA 1
ATOM 1115 C C . ASP A 1 140 ? 10.254 -10.245 2.650 1.00 88.06 140 ASP A C 1
ATOM 1117 O O . ASP A 1 140 ? 10.184 -9.228 1.950 1.00 88.06 140 ASP A O 1
ATOM 1121 N N . LEU A 1 141 ? 10.607 -10.173 3.938 1.00 85.06 141 LEU A N 1
ATOM 1122 C CA . LEU A 1 141 ? 10.917 -8.904 4.606 1.00 85.06 141 LEU A CA 1
ATOM 1123 C C . LEU A 1 141 ? 12.177 -8.227 4.045 1.00 85.06 141 LEU A C 1
ATOM 1125 O O . LEU A 1 141 ? 12.313 -7.010 4.156 1.00 85.06 141 LEU A O 1
ATOM 1129 N N . ASP A 1 142 ? 13.084 -8.983 3.424 1.00 84.00 142 ASP A N 1
ATOM 1130 C CA . ASP A 1 142 ? 14.267 -8.422 2.768 1.00 84.00 142 ASP A CA 1
ATOM 1131 C C . ASP A 1 142 ? 13.879 -7.646 1.503 1.00 84.00 142 ASP A C 1
ATOM 1133 O O . ASP A 1 142 ? 14.411 -6.560 1.244 1.00 84.00 142 ASP A O 1
ATOM 1137 N N . THR A 1 143 ? 12.933 -8.173 0.728 1.00 85.75 143 THR A N 1
ATOM 1138 C CA . THR A 1 143 ? 12.318 -7.498 -0.415 1.00 85.75 143 THR A CA 1
ATOM 1139 C C . THR A 1 143 ? 11.619 -6.233 0.058 1.00 85.75 143 THR A C 1
ATOM 1141 O O . THR A 1 143 ? 11.905 -5.158 -0.472 1.00 85.75 143 THR A O 1
ATOM 1144 N N . ALA A 1 144 ? 10.812 -6.323 1.117 1.00 85.81 144 ALA A N 1
ATOM 1145 C CA . ALA A 1 144 ? 10.140 -5.170 1.709 1.00 85.81 144 ALA A CA 1
ATOM 1146 C C . ALA A 1 144 ? 11.131 -4.062 2.142 1.00 85.81 144 ALA A C 1
ATOM 1148 O O . ALA A 1 144 ? 10.990 -2.898 1.753 1.00 85.81 144 ALA A O 1
ATOM 1149 N N . ASP A 1 145 ? 12.198 -4.427 2.863 1.00 83.31 145 ASP A N 1
ATOM 1150 C CA . ASP A 1 145 ? 13.272 -3.515 3.288 1.00 83.31 145 ASP A CA 1
ATOM 1151 C C . ASP A 1 145 ? 13.946 -2.827 2.086 1.00 83.31 145 ASP A C 1
ATOM 1153 O O . ASP A 1 145 ? 14.311 -1.647 2.144 1.00 83.31 145 ASP A O 1
ATOM 1157 N N . ASN A 1 146 ? 14.159 -3.564 0.991 1.00 83.69 146 ASN A N 1
ATOM 1158 C CA . ASN A 1 146 ? 14.772 -3.022 -0.221 1.00 83.69 146 ASN A CA 1
ATOM 1159 C C . ASN A 1 146 ? 13.842 -2.042 -0.944 1.00 83.69 146 ASN A C 1
ATOM 1161 O O . ASN A 1 146 ? 14.328 -1.024 -1.436 1.00 83.69 146 ASN A O 1
ATOM 1165 N N . LEU A 1 147 ? 12.533 -2.306 -0.978 1.00 86.19 147 LEU A N 1
ATOM 1166 C CA . LEU A 1 147 ? 11.549 -1.400 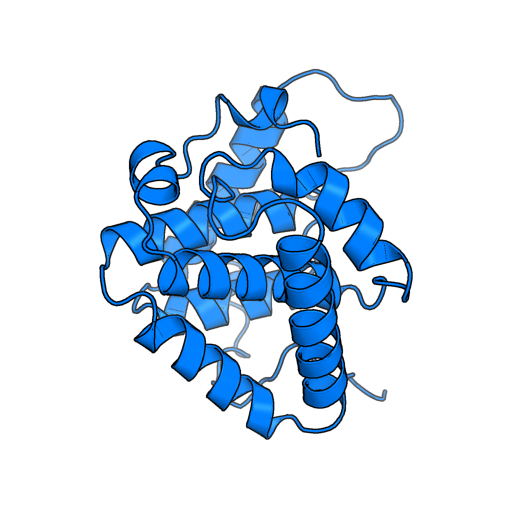-1.575 1.00 86.19 147 LEU A CA 1
ATOM 1167 C C . LEU A 1 147 ? 11.461 -0.080 -0.803 1.00 86.19 147 LEU A C 1
ATOM 1169 O O . LEU A 1 147 ? 11.575 0.985 -1.410 1.00 86.19 147 LEU A O 1
ATOM 1173 N N . LEU A 1 148 ? 11.349 -0.133 0.529 1.00 83.31 148 LEU A N 1
ATOM 1174 C CA . LEU A 1 148 ? 11.333 1.070 1.369 1.00 83.31 148 LEU A CA 1
ATOM 1175 C C . LEU A 1 148 ? 12.620 1.885 1.225 1.00 83.31 148 LEU A C 1
ATOM 1177 O O . LEU A 1 148 ? 12.559 3.112 1.117 1.00 83.31 148 LEU A O 1
ATOM 1181 N N . ARG A 1 149 ? 13.784 1.219 1.183 1.00 79.25 149 ARG A N 1
ATOM 1182 C CA . ARG A 1 149 ? 15.067 1.899 0.950 1.00 79.25 149 ARG A CA 1
ATOM 1183 C C . ARG A 1 149 ? 15.112 2.548 -0.428 1.00 79.25 149 ARG A C 1
ATOM 1185 O O . ARG A 1 149 ? 15.482 3.711 -0.518 1.00 79.25 149 ARG A O 1
ATOM 1192 N N . SER A 1 150 ? 14.737 1.819 -1.476 1.00 80.25 150 SER A N 1
ATOM 1193 C CA . SER A 1 150 ? 14.776 2.328 -2.848 1.00 80.25 150 SER A CA 1
ATOM 1194 C C . SER A 1 150 ? 13.856 3.539 -3.021 1.00 80.25 150 SER A C 1
ATOM 1196 O O . SER A 1 150 ? 14.261 4.529 -3.631 1.00 80.25 150 SER A O 1
ATOM 1198 N N . ALA A 1 151 ? 12.665 3.510 -2.416 1.00 79.00 151 ALA A N 1
ATOM 1199 C CA . ALA A 1 151 ? 11.761 4.654 -2.368 1.00 79.00 151 ALA A CA 1
ATOM 1200 C C . ALA A 1 151 ? 12.411 5.859 -1.663 1.00 79.00 151 ALA A C 1
ATOM 1202 O O . ALA A 1 151 ? 12.419 6.959 -2.215 1.00 79.00 151 ALA A O 1
ATOM 1203 N N . TRP A 1 152 ? 13.021 5.654 -0.490 1.00 75.50 152 TRP A N 1
ATOM 1204 C CA . TRP A 1 152 ? 13.726 6.709 0.247 1.00 75.50 152 TRP A CA 1
ATOM 1205 C C . TRP A 1 152 ? 14.902 7.312 -0.534 1.00 75.50 152 TRP A C 1
ATOM 1207 O O . TRP A 1 152 ? 15.027 8.535 -0.598 1.00 75.50 152 TRP A O 1
ATOM 1217 N N . GLU A 1 153 ? 15.759 6.475 -1.131 1.00 73.75 153 GLU A N 1
ATOM 1218 C CA . GLU A 1 153 ? 16.920 6.903 -1.930 1.00 73.75 153 GLU A CA 1
ATOM 1219 C C . GLU A 1 153 ? 16.459 7.770 -3.100 1.00 73.75 153 GLU A C 1
ATOM 1221 O O . GLU A 1 153 ? 16.933 8.889 -3.295 1.00 73.75 153 GLU A O 1
ATOM 1226 N N . SER A 1 154 ? 15.425 7.307 -3.790 1.00 68.94 154 SER A N 1
ATOM 1227 C CA . SER A 1 154 ? 14.860 8.007 -4.933 1.00 68.94 154 SER A CA 1
ATOM 1228 C C . SER A 1 154 ? 14.231 9.362 -4.545 1.00 68.94 154 SER A C 1
ATOM 1230 O O . SER A 1 154 ? 14.311 10.328 -5.303 1.00 68.94 154 SER A O 1
ATOM 1232 N N . TYR A 1 155 ? 13.681 9.489 -3.330 1.00 64.44 155 TYR A N 1
ATOM 1233 C CA . TYR A 1 155 ? 13.238 10.773 -2.764 1.00 64.44 155 TYR A CA 1
ATOM 1234 C C . TYR A 1 155 ? 14.382 11.731 -2.397 1.00 64.44 155 TYR A C 1
ATOM 1236 O O . TYR A 1 155 ? 14.149 12.944 -2.317 1.00 64.44 155 TYR A O 1
ATOM 1244 N N . GLN A 1 156 ? 15.586 11.235 -2.093 1.00 64.00 156 GLN A N 1
ATOM 1245 C CA . GLN A 1 156 ? 16.760 12.095 -1.874 1.00 64.00 156 GLN A CA 1
ATOM 1246 C C . GLN A 1 156 ? 17.289 12.634 -3.205 1.00 64.00 156 GLN A C 1
ATOM 1248 O O . GLN A 1 156 ? 17.641 13.810 -3.288 1.00 64.00 156 GLN A O 1
ATOM 1253 N N . ASP A 1 157 ? 17.282 11.801 -4.244 1.00 61.19 157 ASP A N 1
ATOM 1254 C CA . ASP A 1 157 ? 17.802 12.160 -5.565 1.00 61.19 157 ASP A CA 1
ATOM 1255 C C . ASP A 1 157 ? 16.885 13.141 -6.325 1.00 61.19 157 ASP A C 1
ATOM 1257 O O . ASP A 1 157 ? 17.343 13.878 -7.199 1.00 61.19 157 ASP A O 1
ATOM 1261 N N . ALA A 1 158 ? 15.599 13.223 -5.958 1.00 55.09 158 ALA A N 1
ATOM 1262 C CA . ALA A 1 158 ? 14.590 14.059 -6.619 1.00 55.09 158 ALA A CA 1
ATOM 1263 C C . ALA A 1 158 ? 14.652 15.584 -6.322 1.00 55.09 158 ALA A C 1
ATOM 1265 O O . ALA A 1 158 ? 13.795 16.325 -6.812 1.00 55.09 158 ALA A O 1
ATOM 1266 N N . GLY A 1 159 ? 15.642 16.095 -5.571 1.00 52.75 159 GLY A N 1
ATOM 1267 C CA . GLY A 1 159 ? 15.963 17.538 -5.538 1.00 52.75 159 GLY A CA 1
ATOM 1268 C C . GLY A 1 159 ? 16.265 18.164 -4.162 1.00 52.75 159 GLY A C 1
ATOM 1269 O O . GLY A 1 159 ? 16.104 17.518 -3.125 1.00 52.75 159 GLY A O 1
ATOM 1270 N N . PRO A 1 160 ? 16.725 19.437 -4.133 1.00 47.41 160 PRO A N 1
ATOM 1271 C CA . PRO A 1 160 ? 17.211 20.096 -2.920 1.00 47.41 160 PRO A CA 1
ATOM 1272 C C . PRO A 1 160 ? 16.084 20.421 -1.928 1.00 47.41 160 PRO A C 1
ATOM 1274 O O . PRO A 1 160 ? 14.953 20.721 -2.313 1.00 47.41 160 PRO A O 1
ATOM 1277 N N . ARG A 1 161 ? 16.420 20.364 -0.633 1.00 53.12 161 ARG A N 1
ATOM 1278 C CA . ARG A 1 161 ? 15.488 20.553 0.490 1.00 53.12 161 ARG A CA 1
ATOM 1279 C C . ARG A 1 161 ? 15.125 22.028 0.722 1.00 53.12 161 ARG A C 1
ATOM 1281 O O . ARG A 1 161 ? 15.980 22.892 0.525 1.00 53.12 161 ARG A O 1
ATOM 1288 N N . PRO A 1 162 ? 13.928 22.318 1.259 1.00 47.69 162 PRO A N 1
ATOM 1289 C CA . PRO A 1 162 ? 13.718 23.489 2.107 1.00 47.69 162 PRO A CA 1
ATOM 1290 C C . PRO A 1 162 ? 14.585 23.374 3.378 1.00 47.69 162 PRO A C 1
ATOM 1292 O O . PRO A 1 162 ? 14.732 22.286 3.938 1.00 47.69 162 PRO A O 1
ATOM 1295 N N . GLU A 1 163 ? 15.193 24.467 3.841 1.00 40.28 163 GLU A N 1
ATOM 1296 C CA . GLU A 1 163 ? 15.982 24.462 5.082 1.00 40.28 163 GLU A CA 1
ATOM 1297 C C . GLU A 1 163 ? 15.120 24.060 6.296 1.00 40.28 163 GLU A C 1
ATOM 1299 O O . GLU A 1 163 ? 14.044 24.613 6.503 1.00 40.28 163 GLU A O 1
ATOM 1304 N N . GLY A 1 164 ? 15.611 23.124 7.123 1.00 48.22 164 GLY A N 1
ATOM 1305 C CA . GLY A 1 164 ? 15.006 22.771 8.419 1.00 48.22 164 GLY A CA 1
ATOM 1306 C C . GLY A 1 164 ? 14.379 21.374 8.531 1.00 48.22 164 GLY A C 1
ATOM 1307 O O . GLY A 1 164 ? 14.095 20.943 9.645 1.00 48.22 164 GLY A O 1
ATOM 1308 N N . GLU A 1 165 ? 14.220 20.626 7.435 1.00 47.72 165 GLU A N 1
ATOM 1309 C CA . GLU A 1 165 ? 13.659 19.264 7.475 1.00 47.72 165 GLU A CA 1
ATOM 1310 C C . GLU A 1 165 ? 14.728 18.190 7.767 1.00 47.72 165 GLU A C 1
ATOM 1312 O O . GLU A 1 165 ? 15.641 17.919 6.969 1.00 47.72 165 GLU A O 1
ATOM 1317 N N . SER A 1 166 ? 14.598 17.544 8.930 1.00 44.56 166 SER A N 1
ATOM 1318 C CA . SER A 1 166 ? 15.396 16.385 9.340 1.00 44.56 166 SER A CA 1
ATOM 1319 C C . SER A 1 166 ? 14.754 15.092 8.835 1.00 44.56 166 SER A C 1
ATOM 1321 O O . SER A 1 166 ? 13.896 14.537 9.508 1.00 44.56 166 SER A O 1
ATOM 1323 N N . ARG A 1 167 ? 15.214 14.558 7.697 1.00 54.22 167 ARG A N 1
ATOM 1324 C CA . ARG A 1 167 ? 14.811 13.210 7.252 1.00 54.22 167 ARG A CA 1
ATOM 1325 C C . ARG A 1 167 ? 15.518 12.116 8.059 1.00 54.22 167 ARG A C 1
ATOM 1327 O O . ARG A 1 167 ? 16.724 12.213 8.307 1.00 54.22 167 ARG A O 1
ATOM 1334 N N . PHE A 1 168 ? 14.782 11.060 8.408 1.00 50.72 168 PHE A N 1
ATOM 1335 C CA . PHE A 1 168 ? 15.315 9.850 9.046 1.00 50.72 168 PHE A CA 1
ATOM 1336 C C . PHE A 1 168 ? 16.457 9.215 8.229 1.00 50.72 168 PHE A C 1
ATOM 1338 O O . PHE A 1 168 ? 16.500 9.307 6.998 1.00 50.72 168 PHE A O 1
ATOM 1345 N N . LYS A 1 169 ? 17.398 8.561 8.927 1.00 52.38 169 LYS A N 1
ATOM 1346 C CA . LYS A 1 169 ? 18.464 7.760 8.303 1.00 52.38 169 LYS A CA 1
ATOM 1347 C C . LYS A 1 169 ? 17.857 6.558 7.562 1.00 52.38 169 LYS A C 1
ATOM 1349 O O . LYS A 1 169 ? 16.865 6.015 8.043 1.00 52.38 169 LYS A O 1
ATOM 1354 N N . PRO A 1 170 ? 18.462 6.116 6.444 1.00 51.72 170 PRO A N 1
ATOM 1355 C CA . PRO A 1 170 ? 17.939 5.005 5.662 1.00 51.72 170 PRO A CA 1
ATOM 1356 C C . PRO A 1 170 ? 17.846 3.727 6.492 1.00 51.72 170 PRO A C 1
ATOM 1358 O O . PRO A 1 170 ? 18.674 3.469 7.375 1.00 51.72 170 PRO A O 1
ATOM 1361 N N . LEU A 1 171 ? 16.871 2.889 6.143 1.00 55.06 171 LEU A N 1
ATOM 1362 C CA . LEU A 1 171 ? 16.771 1.545 6.681 1.00 55.06 171 LEU A CA 1
ATOM 1363 C C . LEU A 1 171 ? 17.998 0.716 6.244 1.00 55.06 171 LEU A C 1
ATOM 1365 O O . LEU A 1 171 ? 18.195 0.444 5.056 1.00 55.06 171 LEU A O 1
ATOM 1369 N N . ILE A 1 172 ? 18.838 0.312 7.203 1.00 52.66 172 ILE A N 1
ATOM 1370 C CA . ILE A 1 172 ? 19.918 -0.672 7.018 1.00 52.66 172 ILE A CA 1
ATOM 1371 C C . ILE A 1 172 ? 19.349 -1.991 6.469 1.00 52.66 172 ILE A C 1
ATOM 1373 O O . ILE A 1 172 ? 18.391 -2.534 7.010 1.00 52.66 172 ILE A O 1
ATOM 1377 N N . LYS A 1 173 ? 19.974 -2.514 5.407 1.00 48.06 173 LYS A N 1
ATOM 1378 C CA . LYS A 1 173 ? 19.568 -3.744 4.710 1.00 48.06 173 LYS A CA 1
ATOM 1379 C C . LYS A 1 173 ? 19.469 -4.960 5.619 1.00 48.06 173 LYS A C 1
ATOM 1381 O O . LYS A 1 173 ? 20.446 -5.274 6.297 1.00 48.06 173 LYS A O 1
ATOM 1386 N N . GLY A 1 174 ? 18.318 -5.639 5.558 1.00 48.50 174 GLY A N 1
ATOM 1387 C CA . GLY A 1 174 ? 18.069 -6.926 6.207 1.00 48.50 174 GLY A CA 1
ATOM 1388 C C . GLY A 1 174 ? 18.189 -6.854 7.722 1.00 48.50 174 GLY A C 1
ATOM 1389 O O . GLY A 1 174 ? 18.591 -7.828 8.356 1.00 48.50 174 GLY A O 1
ATOM 1390 N N . ARG A 1 175 ? 17.949 -5.673 8.303 1.00 52.94 175 ARG A N 1
ATOM 1391 C CA . ARG A 1 175 ? 18.231 -5.419 9.717 1.00 52.94 175 ARG A CA 1
ATOM 1392 C C . ARG A 1 175 ? 17.124 -4.685 10.452 1.00 52.94 175 ARG A C 1
ATOM 1394 O O . ARG A 1 175 ? 17.239 -4.573 11.666 1.00 52.94 175 ARG A O 1
ATOM 1401 N N . ASN A 1 176 ? 16.101 -4.182 9.763 1.00 61.59 176 ASN A N 1
ATOM 1402 C CA . ASN A 1 176 ? 15.055 -3.394 10.413 1.00 61.59 176 ASN A CA 1
ATOM 1403 C C . ASN A 1 176 ? 13.740 -4.156 10.469 1.00 61.59 176 ASN A C 1
ATOM 1405 O O . ASN A 1 176 ? 13.284 -4.455 11.569 1.00 61.59 176 ASN A O 1
ATOM 1409 N N . LEU A 1 177 ? 13.181 -4.567 9.330 1.00 57.53 177 LEU A N 1
ATOM 1410 C CA . LEU A 1 177 ? 11.960 -5.376 9.346 1.00 57.53 177 LEU A CA 1
ATOM 1411 C C . LEU A 1 177 ? 12.235 -6.792 9.884 1.00 57.53 177 LEU A C 1
ATOM 1413 O O . LEU A 1 177 ? 11.536 -7.274 10.765 1.00 57.53 177 LEU A O 1
ATOM 1417 N N . SER A 1 178 ? 13.331 -7.433 9.482 1.00 51.19 178 SER A N 1
ATOM 1418 C CA . SER A 1 178 ? 13.693 -8.779 9.961 1.00 51.19 178 SER A CA 1
ATOM 1419 C C . SER A 1 178 ? 14.147 -8.848 11.432 1.00 51.19 178 SER A C 1
ATOM 1421 O O . SER A 1 178 ? 14.075 -9.912 12.045 1.00 51.19 178 SER A O 1
ATOM 1423 N N . ALA A 1 179 ? 14.612 -7.740 12.024 1.00 47.47 179 ALA A N 1
ATOM 1424 C CA . ALA A 1 179 ? 15.050 -7.697 13.428 1.00 47.47 179 ALA A CA 1
ATOM 1425 C C . ALA A 1 179 ? 13.914 -7.385 14.413 1.00 47.47 179 ALA A C 1
ATOM 1427 O O . ALA A 1 179 ? 14.063 -7.601 15.619 1.00 47.47 179 ALA A O 1
ATOM 1428 N N . THR A 1 180 ? 12.787 -6.874 13.920 1.00 49.66 180 THR A N 1
ATOM 1429 C CA . THR A 1 180 ? 11.632 -6.549 14.753 1.00 49.66 180 THR A CA 1
ATOM 1430 C C . THR A 1 180 ? 10.789 -7.817 14.852 1.00 49.66 180 THR A C 1
ATOM 1432 O O . THR A 1 180 ? 10.051 -8.158 13.941 1.00 49.66 180 THR A O 1
ATOM 1435 N N . SER A 1 181 ? 10.931 -8.576 15.943 1.00 42.78 181 SER A N 1
ATOM 1436 C CA . SER A 1 181 ? 10.293 -9.892 16.155 1.00 42.78 181 SER A CA 1
ATOM 1437 C C . SER A 1 181 ? 8.758 -9.849 16.321 1.00 42.78 181 SER A C 1
ATOM 1439 O O . SER A 1 181 ? 8.197 -10.652 17.065 1.00 42.78 181 SER A O 1
ATOM 1441 N N . ARG A 1 182 ? 8.086 -8.865 15.719 1.00 52.50 182 ARG A N 1
ATOM 1442 C CA . ARG A 1 182 ? 6.669 -8.536 15.923 1.00 52.50 182 ARG A CA 1
ATOM 1443 C C . ARG A 1 182 ? 5.794 -8.838 14.707 1.00 52.50 182 ARG A C 1
ATOM 1445 O O . ARG A 1 182 ? 4.595 -8.637 14.780 1.00 52.50 182 ARG A O 1
ATOM 1452 N N . PHE A 1 183 ? 6.355 -9.346 13.611 1.00 53.53 183 PHE A N 1
ATOM 1453 C CA . PHE A 1 183 ? 5.585 -9.732 12.424 1.00 53.53 183 PHE A CA 1
ATOM 1454 C C . PHE A 1 183 ? 4.923 -11.101 12.613 1.00 53.53 183 PHE A C 1
ATOM 1456 O O . PHE A 1 183 ? 5.269 -12.081 11.959 1.00 53.53 183 PHE A O 1
ATOM 1463 N N . THR A 1 184 ? 3.989 -11.183 13.554 1.00 49.72 184 THR A N 1
ATOM 1464 C CA . THR A 1 184 ? 2.942 -12.206 13.533 1.00 49.72 184 THR A CA 1
ATOM 1465 C C . THR A 1 184 ? 1.677 -11.541 13.007 1.00 49.72 184 THR A C 1
ATOM 1467 O O . THR A 1 184 ? 1.411 -10.391 13.359 1.00 49.72 184 THR A O 1
ATOM 1470 N N . THR A 1 185 ? 0.900 -12.239 12.175 1.00 47.41 185 THR A N 1
ATOM 1471 C CA . THR A 1 185 ? -0.387 -11.765 11.618 1.00 47.41 185 THR A CA 1
ATOM 1472 C C . THR A 1 185 ? -1.327 -11.182 12.683 1.00 47.41 185 THR A C 1
ATOM 1474 O O . THR A 1 185 ? -2.063 -10.246 12.410 1.00 47.41 185 THR A O 1
ATOM 1477 N N . SER A 1 186 ? -1.174 -11.610 13.940 1.00 47.62 186 SER A N 1
ATOM 1478 C CA . SER A 1 186 ? -1.882 -11.100 15.120 1.00 47.62 186 SER A CA 1
ATOM 1479 C C . SER A 1 186 ? -1.526 -9.669 15.576 1.00 47.62 186 SER A C 1
ATOM 1481 O O . SER A 1 186 ? -2.017 -9.233 16.616 1.00 47.62 186 SER A O 1
ATOM 1483 N N . SER A 1 187 ? -0.618 -8.961 14.904 1.00 59.97 187 SER A N 1
ATOM 1484 C CA . SER A 1 187 ? -0.081 -7.664 15.354 1.00 59.97 187 SER A CA 1
ATOM 1485 C C . SER A 1 187 ? -0.660 -6.532 14.517 1.00 59.97 187 SER A C 1
ATOM 1487 O O . SER A 1 187 ? 0.030 -5.951 13.684 1.00 59.97 187 SER A O 1
ATOM 1489 N N . ASN A 1 188 ? -1.949 -6.244 14.694 1.00 66.56 188 ASN A N 1
ATOM 1490 C CA . ASN A 1 188 ? -2.618 -5.192 13.937 1.00 66.56 188 ASN A CA 1
ATOM 1491 C C . ASN A 1 188 ? -1.944 -3.818 14.203 1.00 66.56 188 ASN A C 1
ATOM 1493 O O . ASN A 1 188 ? -2.026 -3.314 15.327 1.00 66.56 188 ASN A O 1
ATOM 1497 N N . PRO A 1 189 ? -1.335 -3.165 13.190 1.00 68.56 189 PRO A N 1
ATOM 1498 C CA . PRO A 1 189 ? -0.641 -1.885 13.357 1.00 68.56 189 PRO A CA 1
ATOM 1499 C C . PRO A 1 189 ? -1.594 -0.710 13.654 1.00 68.56 189 PRO A C 1
ATOM 1501 O O . PRO A 1 189 ? -1.141 0.363 14.058 1.00 68.56 189 PRO A O 1
ATOM 1504 N N . PHE A 1 190 ? -2.906 -0.911 13.482 1.00 68.56 190 PHE A N 1
ATOM 1505 C CA . PHE A 1 190 ? -3.973 0.027 13.844 1.00 68.56 190 PHE A CA 1
ATOM 1506 C C . PHE A 1 190 ? -4.419 -0.097 15.303 1.00 68.56 190 PHE A C 1
ATOM 1508 O O . PHE A 1 190 ? -5.060 0.818 15.821 1.00 68.56 190 PHE A O 1
ATOM 1515 N N . SER A 1 191 ? -4.080 -1.191 15.991 1.00 65.44 191 SER A N 1
ATOM 1516 C CA . SER A 1 191 ? -4.365 -1.308 17.418 1.00 65.44 191 SER A CA 1
ATOM 1517 C C . SER A 1 191 ? -3.550 -0.256 18.163 1.00 65.44 191 SER A C 1
ATOM 1519 O O . SER A 1 191 ? -2.320 -0.261 18.140 1.00 65.44 191 SER A O 1
ATOM 1521 N N . GLN A 1 192 ? -4.236 0.702 18.789 1.00 55.66 192 GLN A N 1
ATOM 1522 C CA . GLN A 1 192 ? -3.571 1.622 19.698 1.00 55.66 192 GLN A CA 1
ATOM 1523 C C . GLN A 1 192 ? -2.948 0.781 20.811 1.00 55.66 192 GLN A C 1
ATOM 1525 O O . GLN A 1 192 ? -3.664 0.071 21.517 1.00 55.66 192 GLN A O 1
ATOM 1530 N N . ASP A 1 193 ? -1.635 0.894 21.009 1.00 45.59 193 ASP A N 1
ATOM 1531 C CA . ASP A 1 193 ? -1.082 0.676 22.339 1.00 45.59 193 ASP A CA 1
ATOM 1532 C C . ASP A 1 193 ? -1.781 1.702 23.246 1.00 45.59 193 ASP A C 1
ATOM 1534 O O . ASP A 1 193 ? -1.396 2.869 23.307 1.00 45.59 193 ASP A O 1
ATOM 1538 N N . LEU A 1 194 ? -2.884 1.293 23.875 1.00 34.53 194 LEU A N 1
ATOM 1539 C CA . LEU A 1 194 ? -3.502 1.991 24.994 1.00 34.53 194 LEU A CA 1
ATOM 1540 C C . LEU A 1 194 ? -2.577 1.808 26.203 1.00 34.53 194 LEU A C 1
ATOM 1542 O O . LEU A 1 194 ? -2.910 1.080 27.136 1.00 34.53 194 LEU A O 1
ATOM 1546 N N . TYR A 1 195 ? -1.396 2.422 26.156 1.00 29.48 195 TYR A N 1
ATOM 1547 C CA . TYR A 1 195 ? -0.463 2.495 27.277 1.00 29.48 195 TYR A CA 1
ATOM 1548 C C . TYR A 1 195 ? 0.188 3.871 27.362 1.00 29.48 195 TYR A C 1
ATOM 1550 O O . TYR A 1 195 ? 0.788 4.320 26.361 1.00 29.48 195 TYR A O 1
#

Sequence (195 aa):
MDLNKLRGIHPDWKIIEALAPDEAASAINLLLAGVFLNGRLTEDEPRILAQTWSRFPFVSSELNGYSFIEHLKASYDRLVAMLSDPDQFEAFLDDVSTNIPDEDARLAVLRLLALVLNEEDLHTRQQDFFGLVSLEFGFDLDTADNLLRSAWESYQDAGPRPEGESRFKPLIKGRNLSATSRFTTSSNPFSQDLY

Foldseek 3Di:
DPCVLCPLPPLPLVLLLVQDPLLVLLLVLLLLLLVCLVVPDDLCNLVVVLVVCCPRNNCPDPCDDPNVSVSSNVSVVLSVVCLVPVVSLLVSLLSNLVSQVDLSSLSSSLLVSLLSCQVPQNDPLSLLSSQQSCVSNVHHNLSSLVSNQSSNVSSVVSDDDDPDDDHDDRRDGPPRSVVPPQPDSSRRSSHDPPD

pLDDT: mean 72.71, std 15.24, range [29.48, 93.38]

Secondary structure (DSSP, 8-state):
--TTTTTTS-S-HHHHHT--HHHHHHHHHHHHHHHHTTS---TTHHHHHHHHHTTSTTS-STT-THHHHHHHHHHHHHHHHHHH-THHHHHHHHHHHHH---HHHHHHHHHHHHHHHHHT---HHHHHHHHHHHHHTT--HHHHHHHHHHHHHHHHHT-PPPTT--PPPP--TTSSTTT-TT-STT--TTS----

Radius of gyration: 15.96 Å; chains: 1; bounding box: 37×38×44 Å